Protein AF-0000000075578205 (afdb_homodimer)

Nearest PDB structures (foldseek):
  7p4v-assembly1_A  TM=8.888E-01  e=1.701E-13  Methanothermococcus thermolithotrophicus DSM 2095
  3ncr-assembly1_A  TM=8.962E-01  e=4.159E-13  Archaeoglobus fulgidus
  3mhy-assembly1_C  TM=8.714E-01  e=3.902E-13  Azospirillum brasilense
  1vfj-assembly1_A  TM=8.589E-01  e=2.496E-13  Thermus thermophilus
  3ta1-assembly1_D  TM=8.712E-01  e=3.902E-13  Archaeoglobus fulgidus DSM 4304

Radius of gyration: 19.16 Å; Cα contacts (8 Å, |Δi|>4): 404; chains: 2; bounding box: 55×51×46 Å

InterPro domains:
  IPR002187 Nitrogen regulatory protein PII [PF00543] (1-106)
  IPR002187 Nitrogen regulatory protein PII [PR00340] (2-17)
  IPR002187 Nitrogen regulatory protein PII [PR00340] (23-41)
  IPR002187 Nitrogen regulatory protein PII [PR00340] (52-75)
  IPR002187 Nitrogen regulatory protein PII [PR00340] (83-103)
  IPR002187 Nitrogen regulatory protein PII [PS51343] (1-112)
  IPR002187 Nitrogen regulatory protein PII [PTHR30115] (3-111)
  IPR002187 Nitrogen regulatory protein PII [SM00938] (4-105)
  IPR011322 Nitrogen regulatory PII-like, alpha/beta [SSF54913] (1-112)
  IPR015867 Nitrogen regulatory protein PII/ATP phosphoribosyltransferase, C-terminal [G3DSA:3.30.70.120] (1-112)
  IPR017918 Nitrogen regulatory protein PII, conserved site [PS00638] (83-96)

Structure (mmCIF, N/CA/C/O backbone):
data_AF-0000000075578205-model_v1
#
loop_
_entity.id
_entity.type
_entity.pdbx_description
1 polymer 'Nitrogen regulatory protein PII'
#
loop_
_atom_site.group_PDB
_atom_site.id
_atom_site.type_symbol
_atom_site.label_atom_id
_atom_site.label_alt_id
_atom_site.label_comp_id
_atom_site.label_asym_id
_atom_site.label_entity_id
_atom_site.label_seq_id
_atom_site.pdbx_PDB_ins_code
_atom_site.Cartn_x
_atom_site.Cartn_y
_atom_site.Cartn_z
_atom_site.occupancy
_atom_site.B_iso_or_equiv
_atom_site.auth_seq_id
_atom_site.auth_comp_id
_atom_site.auth_asym_id
_atom_site.auth_atom_id
_atom_site.pdbx_PDB_model_num
ATOM 1 N N . MET A 1 1 ? -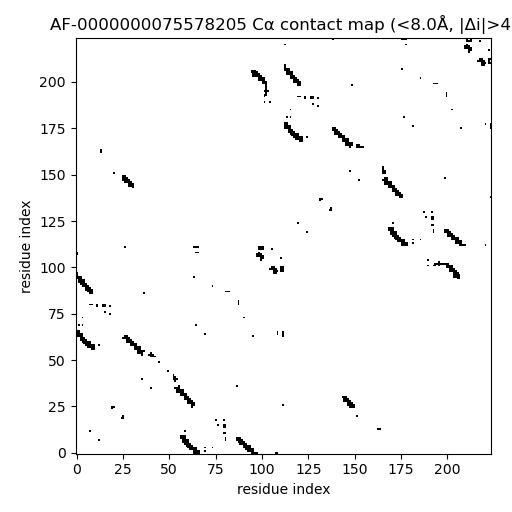10.094 3.543 -10.078 1 96.25 1 MET A N 1
ATOM 2 C CA . MET A 1 1 ? -9.5 3.725 -8.758 1 96.25 1 MET A CA 1
ATOM 3 C C . MET A 1 1 ? -8.055 4.195 -8.875 1 96.25 1 MET A C 1
ATOM 5 O O . MET A 1 1 ? -7.387 3.926 -9.875 1 96.25 1 MET A O 1
ATOM 9 N N . LYS A 1 2 ? -7.629 5.023 -7.969 1 98.38 2 LYS A N 1
ATOM 10 C CA . LYS A 1 2 ? -6.246 5.488 -7.957 1 98.38 2 LYS A CA 1
ATOM 11 C C . LYS A 1 2 ? -5.621 5.316 -6.574 1 98.38 2 LYS A C 1
ATOM 13 O O . LYS A 1 2 ? -6.293 5.488 -5.559 1 98.38 2 LYS A O 1
ATOM 18 N N . LEU A 1 3 ? -4.355 4.961 -6.625 1 98.31 3 LEU A N 1
ATOM 19 C CA . LEU A 1 3 ? -3.521 5.039 -5.434 1 98.31 3 LEU A CA 1
ATOM 20 C C . LEU A 1 3 ? -2.893 6.422 -5.301 1 98.31 3 LEU A C 1
ATOM 22 O O . LEU A 1 3 ? -2.201 6.887 -6.211 1 98.31 3 LEU A O 1
ATOM 26 N N . ILE A 1 4 ? -3.193 7.07 -4.176 1 98.31 4 ILE A N 1
ATOM 27 C CA . ILE A 1 4 ? -2.475 8.281 -3.791 1 98.31 4 ILE A CA 1
ATOM 28 C C . ILE A 1 4 ? -1.365 7.93 -2.803 1 98.31 4 ILE A C 1
ATOM 30 O O . ILE A 1 4 ? -1.639 7.473 -1.689 1 98.31 4 ILE A O 1
ATOM 34 N N . GLU A 1 5 ? -0.176 8.086 -3.254 1 98.31 5 GLU A N 1
ATOM 35 C CA . GLU A 1 5 ? 1.027 7.902 -2.449 1 98.31 5 GLU A CA 1
ATOM 36 C C . GLU A 1 5 ? 1.68 9.242 -2.113 1 98.31 5 GLU A C 1
ATOM 38 O O . GLU A 1 5 ? 2.152 9.945 -3.006 1 98.31 5 GLU A O 1
ATOM 43 N N . ALA A 1 6 ? 1.729 9.562 -0.815 1 98.19 6 ALA A N 1
ATOM 44 C CA . ALA A 1 6 ? 2.311 10.836 -0.404 1 98.19 6 ALA A CA 1
ATOM 45 C C . ALA A 1 6 ? 3.502 10.617 0.524 1 98.19 6 ALA A C 1
ATOM 47 O O . ALA A 1 6 ? 3.432 9.82 1.461 1 98.19 6 ALA A O 1
ATOM 48 N N . ILE A 1 7 ? 4.609 11.242 0.254 1 97.31 7 ILE A N 1
ATOM 49 C CA . ILE A 1 7 ? 5.773 11.32 1.129 1 97.31 7 ILE A CA 1
ATOM 50 C C . ILE A 1 7 ? 5.781 12.664 1.855 1 97.31 7 ILE A C 1
ATOM 52 O O . ILE A 1 7 ? 5.801 13.719 1.22 1 97.31 7 ILE A O 1
ATOM 56 N N . ILE A 1 8 ? 5.727 12.609 3.164 1 97 8 ILE A N 1
ATOM 57 C CA . ILE A 1 8 ? 5.551 13.852 3.912 1 97 8 ILE A CA 1
ATOM 58 C C . ILE A 1 8 ? 6.527 13.891 5.086 1 97 8 ILE A C 1
ATOM 60 O O . ILE A 1 8 ? 7.191 12.891 5.383 1 97 8 ILE A O 1
ATOM 64 N N . ARG A 1 9 ? 6.613 15.062 5.695 1 93.75 9 ARG A N 1
ATOM 65 C CA . ARG A 1 9 ? 7.348 15.188 6.949 1 93.75 9 ARG A CA 1
ATOM 66 C C . ARG A 1 9 ? 6.676 14.375 8.055 1 93.75 9 ARG A C 1
ATOM 68 O O . ARG A 1 9 ? 5.449 14.359 8.164 1 93.75 9 ARG A O 1
ATOM 75 N N . PRO A 1 10 ? 7.488 13.789 8.852 1 94.25 10 PRO A N 1
ATOM 76 C CA . PRO A 1 10 ? 6.922 12.977 9.93 1 94.25 10 PRO A CA 1
ATOM 77 C C . PRO A 1 10 ? 5.973 13.773 10.828 1 94.25 10 PRO A C 1
ATOM 79 O O . PRO A 1 10 ? 4.926 13.258 11.234 1 94.25 10 PRO A O 1
ATOM 82 N N . GLU A 1 11 ? 6.223 15.008 11.078 1 93.94 11 GLU A N 1
ATOM 83 C CA . GLU A 1 11 ? 5.441 15.797 12.023 1 93.94 11 GLU A CA 1
ATOM 84 C C . GLU A 1 11 ? 4.07 16.141 11.453 1 93.94 11 GLU A C 1
ATOM 86 O O . GLU A 1 11 ? 3.191 16.609 12.18 1 93.94 11 GLU A O 1
ATOM 91 N N . LYS A 1 12 ? 3.83 15.883 10.188 1 94.81 12 LYS A N 1
ATOM 92 C CA . LYS A 1 12 ? 2.566 16.234 9.547 1 94.81 12 LYS A CA 1
ATOM 93 C C . LYS A 1 12 ? 1.616 15.039 9.516 1 94.81 12 LYS A C 1
ATOM 95 O O . LYS A 1 12 ? 0.473 15.156 9.07 1 94.81 12 LYS A O 1
ATOM 100 N N . LEU A 1 13 ? 2.064 13.93 10.008 1 93.19 13 LEU A N 1
ATOM 101 C CA . LEU A 1 13 ? 1.233 12.734 10 1 93.19 13 LEU A CA 1
ATOM 102 C C . LEU A 1 13 ? -0.015 12.93 10.859 1 93.19 13 LEU A C 1
ATOM 104 O O . LEU A 1 13 ? -1.13 12.664 10.406 1 93.19 13 LEU A O 1
ATOM 108 N N . GLU A 1 14 ? 0.181 13.398 12.047 1 90.44 14 GLU A N 1
ATOM 109 C CA . GLU A 1 14 ? -0.947 13.516 12.969 1 90.44 14 GLU A CA 1
ATOM 110 C C . GLU A 1 14 ? -1.985 14.508 12.445 1 90.44 14 GLU A C 1
ATOM 112 O O . GLU A 1 14 ? -3.174 14.188 12.375 1 90.44 14 GLU A O 1
ATOM 117 N N . PRO A 1 15 ? -1.525 15.727 12.055 1 93.12 15 PRO A N 1
ATOM 118 C CA . PRO A 1 15 ? -2.498 16.641 11.453 1 93.12 15 PRO A CA 1
ATOM 119 C C . PRO A 1 15 ? -3.242 16.016 10.273 1 93.12 15 PRO A C 1
ATOM 121 O O . PRO A 1 15 ? -4.441 16.25 10.102 1 93.12 15 PRO A O 1
ATOM 124 N N . LEU A 1 16 ? -2.602 15.273 9.477 1 94.12 16 LEU A N 1
ATOM 125 C CA . LEU A 1 16 ? -3.221 14.672 8.297 1 94.12 16 LEU A CA 1
ATOM 126 C C . LEU A 1 16 ? -4.234 13.609 8.703 1 94.12 16 LEU A C 1
ATOM 128 O O . LEU A 1 16 ? -5.316 13.523 8.117 1 94.12 16 LEU A O 1
ATOM 132 N N . LYS A 1 17 ? -3.838 12.844 9.648 1 90.5 17 LYS A N 1
ATOM 133 C CA . LYS A 1 17 ? -4.777 11.852 10.18 1 90.5 17 LYS A CA 1
ATOM 134 C C . LYS A 1 17 ? -6.078 12.516 10.625 1 90.5 17 LYS A C 1
ATOM 136 O O . LYS A 1 17 ? -7.168 12.031 10.305 1 90.5 17 LYS A O 1
ATOM 141 N N . ASP A 1 18 ? -5.945 13.562 11.336 1 89.38 18 ASP A N 1
ATOM 142 C CA . ASP A 1 18 ? -7.105 14.289 11.844 1 89.38 18 ASP A CA 1
ATOM 143 C C . ASP A 1 18 ? -7.965 14.82 10.695 1 89.38 18 ASP A C 1
ATOM 145 O O . ASP A 1 18 ? -9.195 14.734 10.742 1 89.38 18 ASP A O 1
ATOM 149 N N . ALA A 1 19 ? -7.316 15.328 9.75 1 92.69 19 ALA A N 1
ATOM 150 C CA . ALA A 1 19 ? -8.031 15.875 8.602 1 92.69 19 ALA A CA 1
ATOM 151 C C . ALA A 1 19 ? -8.789 14.789 7.852 1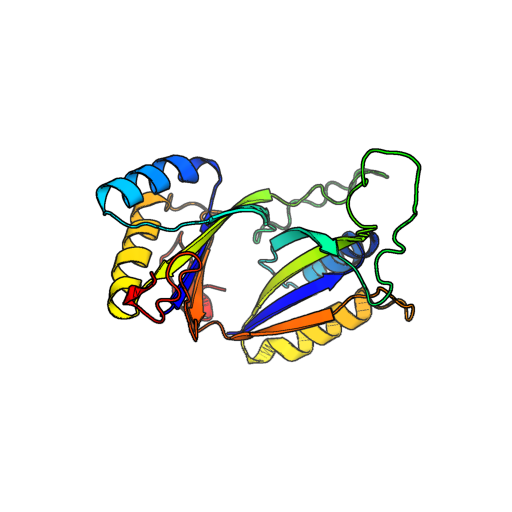 92.69 19 ALA A C 1
ATOM 153 O O . ALA A 1 19 ? -9.922 15 7.406 1 92.69 19 ALA A O 1
ATOM 154 N N . PHE A 1 20 ? -8.141 13.609 7.711 1 92.25 20 PHE A N 1
ATOM 155 C CA . PHE A 1 20 ? -8.789 12.5 7.023 1 92.25 20 PHE A CA 1
ATOM 156 C C . PHE A 1 20 ? -10 12.008 7.809 1 92.25 20 PHE A C 1
ATOM 158 O O . PHE A 1 20 ? -11.031 11.68 7.223 1 92.25 20 PHE A O 1
ATOM 165 N N . LEU A 1 21 ? -9.812 12.008 9.062 1 85.44 21 LEU A N 1
ATOM 166 C CA . LEU A 1 21 ? -10.93 11.617 9.914 1 85.44 21 LEU A CA 1
ATOM 167 C C . LEU A 1 21 ? -12.102 12.57 9.734 1 85.44 21 LEU A C 1
ATOM 169 O O . LEU A 1 21 ? -13.242 12.125 9.57 1 85.44 21 LEU A O 1
ATOM 173 N N . GLU A 1 22 ? -11.852 13.797 9.734 1 88.62 22 GLU A N 1
ATOM 174 C CA . GLU A 1 22 ? -12.891 14.812 9.594 1 88.62 22 GLU A CA 1
ATOM 175 C C . GLU A 1 22 ? -13.555 14.734 8.227 1 88.62 22 GLU A C 1
ATOM 177 O O . GLU A 1 22 ? -14.773 14.914 8.109 1 88.62 22 GLU A O 1
ATOM 182 N N . ALA A 1 23 ? -12.773 14.422 7.27 1 91.31 23 ALA A N 1
ATOM 183 C CA . ALA A 1 23 ? -13.281 14.367 5.902 1 91.31 23 ALA A CA 1
ATOM 184 C C . ALA A 1 23 ? -13.875 13 5.59 1 91.31 23 ALA A C 1
ATOM 186 O O . ALA A 1 23 ? -14.344 12.758 4.473 1 91.31 23 ALA A O 1
ATOM 187 N N . LYS A 1 24 ? -13.719 12 6.535 1 86.81 24 LYS A N 1
ATOM 188 C CA . LYS A 1 24 ? -14.258 10.648 6.406 1 86.81 24 LYS A CA 1
ATOM 189 C C . LYS A 1 24 ? -13.539 9.875 5.305 1 86.81 24 LYS A C 1
ATOM 191 O O . LYS A 1 24 ? -14.172 9.164 4.523 1 86.81 24 LYS A O 1
ATOM 196 N N . VAL A 1 25 ? -12.32 10.25 5.164 1 86.44 25 VAL A N 1
ATOM 197 C CA . VAL A 1 25 ? -11.453 9.477 4.281 1 86.44 25 VAL A CA 1
ATOM 198 C C . VAL A 1 25 ? -10.852 8.297 5.047 1 86.44 25 VAL A C 1
ATOM 200 O O . VAL A 1 25 ? -10.219 8.484 6.094 1 86.44 25 VAL A O 1
ATOM 203 N N . ARG A 1 26 ? -11.102 7.129 4.48 1 82.31 26 ARG A N 1
ATOM 204 C CA . ARG A 1 26 ? -10.711 5.93 5.219 1 82.31 26 ARG A CA 1
ATOM 205 C C . ARG A 1 26 ? -9.766 5.066 4.398 1 82.31 26 ARG A C 1
ATOM 207 O O . ARG A 1 26 ? -9.633 5.254 3.188 1 82.31 26 ARG A O 1
ATOM 214 N N . GLY A 1 27 ? -8.992 4.219 5.195 1 86.75 27 GLY A N 1
ATOM 215 C CA . GLY A 1 27 ? -8.227 3.174 4.539 1 86.75 27 GLY A CA 1
ATOM 216 C C . GLY A 1 27 ? -6.793 3.576 4.25 1 86.75 27 GLY A C 1
ATOM 217 O O . GLY A 1 27 ? -6.176 3.064 3.316 1 86.75 27 GLY A O 1
ATOM 218 N N . MET A 1 28 ? -6.281 4.406 5.008 1 90.38 28 MET A N 1
ATOM 219 C CA . MET A 1 28 ? -4.906 4.84 4.785 1 90.38 28 MET A CA 1
ATOM 220 C C . MET A 1 28 ? -3.922 3.891 5.465 1 90.38 28 MET A C 1
ATOM 222 O O . MET A 1 28 ? -4.184 3.398 6.562 1 90.38 28 MET A O 1
ATOM 226 N N . SER A 1 29 ? -2.85 3.688 4.781 1 93.25 29 SER A N 1
ATOM 227 C CA . SER A 1 29 ? -1.726 2.979 5.387 1 93.25 29 SER A CA 1
ATOM 228 C C . SER A 1 29 ? -0.482 3.859 5.438 1 93.25 29 SER A C 1
ATOM 230 O O . SER A 1 29 ? -0.331 4.781 4.633 1 93.25 29 SER A O 1
ATOM 232 N N . VAL A 1 30 ? 0.316 3.576 6.434 1 94 30 VAL A N 1
ATOM 233 C CA . VAL A 1 30 ? 1.472 4.434 6.688 1 94 30 VAL A CA 1
ATOM 234 C C . VAL A 1 30 ? 2.725 3.574 6.852 1 94 30 VAL A C 1
ATOM 236 O O . VAL A 1 30 ? 2.672 2.492 7.438 1 94 30 VAL A O 1
ATOM 239 N N . ARG A 1 31 ? 3.859 4.152 6.316 1 93.25 31 ARG A N 1
ATOM 240 C CA . ARG A 1 31 ? 5.164 3.545 6.559 1 93.25 31 ARG A CA 1
ATOM 241 C C . ARG A 1 31 ? 6.242 4.609 6.727 1 93.25 31 ARG A C 1
ATOM 243 O O . ARG A 1 31 ? 6.176 5.672 6.105 1 93.25 31 ARG A O 1
ATOM 250 N N . GLN A 1 32 ? 7.176 4.184 7.559 1 91.56 32 GLN A N 1
ATOM 251 C CA . GLN A 1 32 ? 8.352 5.039 7.699 1 91.56 32 GLN A CA 1
ATOM 252 C C . GLN A 1 32 ? 9.367 4.758 6.598 1 91.56 32 GLN A C 1
ATOM 254 O O . GLN A 1 32 ? 9.656 3.598 6.289 1 91.56 32 GLN A O 1
ATOM 259 N N . ILE A 1 33 ? 9.891 5.871 6.051 1 92.44 33 ILE A N 1
ATOM 260 C CA . ILE A 1 33 ? 10.883 5.711 4.992 1 92.44 33 ILE A CA 1
ATOM 261 C C . ILE A 1 33 ? 12.023 6.707 5.199 1 92.44 33 ILE A C 1
ATOM 263 O O . ILE A 1 33 ? 11.945 7.578 6.066 1 92.44 33 ILE A O 1
ATOM 267 N N . LEU A 1 34 ? 13.102 6.406 4.496 1 86.38 34 LEU A N 1
ATOM 268 C CA . LEU A 1 34 ? 14.219 7.344 4.445 1 86.38 34 LEU A CA 1
ATOM 269 C C . LEU A 1 34 ? 14.328 7.988 3.068 1 86.38 34 LEU A C 1
ATOM 271 O O . LEU A 1 34 ? 14.203 7.305 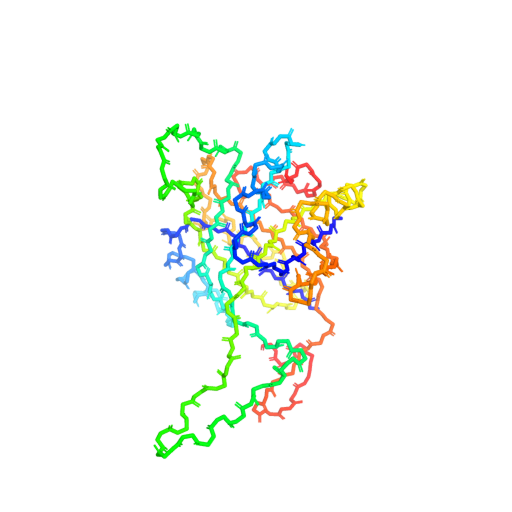2.049 1 86.38 34 LEU A O 1
ATOM 275 N N . GLY A 1 35 ? 14.273 9.289 3.078 1 83.31 35 GLY A N 1
ATOM 276 C CA . GLY A 1 35 ? 14.422 10.023 1.834 1 83.31 35 GLY A CA 1
ATOM 277 C C . GLY A 1 35 ? 15.688 10.859 1.78 1 83.31 35 GLY A C 1
ATOM 278 O O . GLY A 1 35 ? 16.359 11.055 2.801 1 83.31 35 GLY A O 1
ATOM 279 N N . CYS A 1 36 ? 16.141 11.055 0.43 1 76.5 36 CYS A N 1
ATOM 280 C CA . CYS A 1 36 ? 17.266 11.953 0.206 1 76.5 36 CYS A CA 1
ATOM 281 C C . CYS A 1 36 ? 16.891 13.062 -0.769 1 76.5 36 CYS A C 1
ATOM 283 O O . CYS A 1 36 ? 16.203 12.82 -1.755 1 76.5 36 CYS A O 1
ATOM 285 N N . GLY A 1 37 ? 16.375 14.133 -0.254 1 59.84 37 GLY A N 1
ATOM 286 C CA . GLY A 1 37 ? 16.062 15.211 -1.18 1 59.84 37 GLY A CA 1
ATOM 287 C C . GLY A 1 37 ? 17.266 15.656 -2.006 1 59.84 37 GLY A C 1
ATOM 288 O O . GLY A 1 37 ? 18.266 14.945 -2.086 1 59.84 37 GLY A O 1
ATOM 289 N N . ASN A 1 38 ? 16.906 16.562 -3.004 1 57.38 38 ASN A N 1
ATOM 290 C CA . ASN A 1 38 ? 17.984 17.219 -3.736 1 57.38 38 ASN A CA 1
ATOM 291 C C . ASN A 1 38 ? 19.188 17.5 -2.836 1 57.38 38 ASN A C 1
ATOM 293 O O . ASN A 1 38 ? 20.234 17.938 -3.312 1 57.38 38 ASN A O 1
ATOM 297 N N . GLN A 1 39 ? 18.844 17.516 -1.621 1 51.31 39 GLN A N 1
ATOM 298 C CA . GLN A 1 39 ? 20 17.828 -0.773 1 51.31 39 GLN A CA 1
ATOM 299 C C . GLN A 1 39 ? 20.969 16.656 -0.716 1 51.31 39 GLN A C 1
ATOM 301 O O . GLN A 1 39 ? 20.656 15.602 -0.146 1 51.31 39 GLN A O 1
ATOM 306 N N . TYR A 1 40 ? 21.266 16.078 -1.848 1 51.81 40 TYR A N 1
ATOM 307 C CA . TYR A 1 40 ? 22.328 15.07 -1.917 1 51.81 40 TYR A CA 1
ATOM 308 C C . TYR A 1 40 ? 23.141 15.055 -0.631 1 51.81 40 TYR A C 1
ATOM 310 O O . TYR A 1 40 ? 23.266 16.078 0.055 1 51.81 40 TYR A O 1
ATOM 318 N N . GLY A 1 41 ? 23.406 13.766 -0.072 1 45.94 41 GLY A N 1
ATOM 319 C CA . GLY A 1 41 ? 24.312 13.273 0.952 1 45.94 41 GLY A CA 1
ATOM 320 C C . GLY A 1 41 ? 25.641 14.016 0.972 1 45.94 41 GLY A C 1
ATOM 321 O O . GLY A 1 41 ? 26.312 14.125 -0.057 1 45.94 41 GLY A O 1
ATOM 322 N N . TRP A 1 42 ? 25.641 15.102 1.463 1 44.22 42 TRP A N 1
ATOM 323 C CA . TRP A 1 42 ? 27.016 15.492 1.738 1 44.22 42 TRP A CA 1
ATOM 324 C C . TRP A 1 42 ? 27.812 14.312 2.295 1 44.22 42 TRP A C 1
ATOM 326 O O . TRP A 1 42 ? 27.312 13.555 3.125 1 44.22 42 TRP A O 1
ATOM 336 N N . VAL A 1 43 ? 28.562 13.688 1.418 1 45.38 43 VAL A N 1
ATOM 337 C CA . VAL A 1 43 ? 29.594 12.766 1.888 1 45.38 43 VAL A CA 1
ATOM 338 C C . VAL A 1 43 ? 30.312 13.367 3.096 1 45.38 43 VAL A C 1
ATOM 340 O O . VAL A 1 43 ? 30.922 14.43 2.994 1 45.38 43 VAL A O 1
ATOM 343 N N . ALA A 1 44 ? 29.766 13.453 4.316 1 42.19 44 ALA A N 1
ATOM 344 C CA . ALA A 1 44 ? 30.688 13.875 5.363 1 42.19 44 ALA A CA 1
ATOM 345 C C . ALA A 1 44 ? 31.844 12.891 5.504 1 42.19 44 ALA A C 1
ATOM 347 O O . ALA A 1 44 ? 31.641 11.68 5.453 1 42.19 44 ALA A O 1
ATOM 348 N N . HIS A 1 45 ? 32.906 13.234 4.832 1 45.66 45 HIS A N 1
ATOM 349 C CA . HIS A 1 45 ? 34.219 12.586 4.984 1 45.66 45 HIS A CA 1
ATOM 350 C C . HIS A 1 45 ? 34.5 12.305 6.449 1 45.66 45 HIS A C 1
ATOM 352 O O . HIS A 1 45 ? 34.938 13.203 7.188 1 45.66 45 HIS A O 1
ATOM 358 N N . ASN A 1 46 ? 33.625 11.719 7.34 1 43.81 46 ASN A N 1
ATOM 359 C CA . ASN A 1 46 ? 34.344 11.445 8.594 1 43.81 46 ASN A CA 1
ATOM 360 C C . ASN A 1 46 ? 35.312 10.273 8.445 1 43.81 46 ASN A C 1
ATOM 362 O O . ASN A 1 46 ? 35.125 9.406 7.594 1 43.81 46 ASN A O 1
ATOM 366 N N . ARG A 1 47 ? 36.438 10.219 9.148 1 35.91 47 ARG A N 1
ATOM 367 C CA . ARG A 1 47 ? 37.5 9.297 9.461 1 35.91 47 ARG A CA 1
ATOM 368 C C . ARG A 1 47 ? 36.969 7.918 9.828 1 35.91 47 ARG A C 1
ATOM 370 O O . ARG A 1 47 ? 36.25 7.777 10.812 1 35.91 47 ARG A O 1
ATOM 377 N N . GLY A 1 48 ? 36.938 6.691 8.898 1 44.91 48 GLY A N 1
ATOM 378 C CA . GLY A 1 48 ? 36.844 5.246 8.789 1 44.91 48 GLY A CA 1
ATOM 379 C C . GLY A 1 48 ? 35.531 4.793 8.133 1 44.91 48 GLY A C 1
ATOM 380 O O . GLY A 1 48 ? 35.562 4.043 7.156 1 44.91 48 GLY A O 1
ATOM 381 N N . THR A 1 49 ? 34.625 4.176 9.125 1 45.75 49 THR A N 1
ATOM 382 C CA . THR A 1 49 ? 33.438 3.473 8.633 1 45.75 49 THR A CA 1
ATOM 383 C C . THR A 1 49 ? 32.531 4.422 7.859 1 45.75 49 THR A C 1
ATOM 385 O O . THR A 1 49 ? 32.219 5.508 8.344 1 45.75 49 THR A O 1
ATOM 388 N N . GLU A 1 50 ? 32.625 4.473 6.508 1 43.91 50 GLU A N 1
ATOM 389 C CA . GLU A 1 50 ? 31.688 5.121 5.578 1 43.91 50 GLU A CA 1
ATOM 390 C C . GLU A 1 50 ? 30.266 5.137 6.125 1 43.91 50 GLU A C 1
ATOM 392 O O . GLU A 1 50 ? 29.672 4.082 6.352 1 43.91 50 GLU A O 1
ATOM 397 N N . VAL A 1 51 ? 30.062 5.68 7.23 1 46.5 51 VAL A N 1
ATOM 398 C CA . VAL A 1 51 ? 28.688 5.844 7.664 1 46.5 51 VAL A CA 1
ATOM 399 C C . VAL A 1 51 ? 27.781 6.09 6.453 1 46.5 51 VAL A C 1
ATOM 401 O O . VAL A 1 51 ? 28.172 6.797 5.52 1 46.5 51 VAL A O 1
ATOM 404 N N . MET A 1 52 ? 26.859 5.223 6.047 1 47.75 52 MET A N 1
ATOM 405 C CA . MET A 1 52 ? 25.688 5.344 5.176 1 47.75 52 MET A CA 1
ATOM 406 C C . MET A 1 52 ? 25.203 6.789 5.113 1 47.75 52 MET A C 1
ATOM 408 O O . MET A 1 52 ? 25.281 7.52 6.102 1 47.75 52 MET A O 1
ATOM 412 N N . MET A 1 53 ? 24.906 7.363 3.896 1 54.34 53 MET A N 1
ATOM 413 C CA . MET A 1 53 ? 24.266 8.531 3.303 1 54.34 53 MET A CA 1
ATOM 414 C C . MET A 1 53 ? 23.141 9.055 4.203 1 54.34 53 MET A C 1
ATOM 416 O O . MET A 1 53 ? 22.562 8.297 4.988 1 54.34 53 MET A O 1
ATOM 420 N N . ASN A 1 54 ? 23.078 10.484 4.621 1 65 54 ASN A N 1
ATOM 421 C CA . ASN A 1 54 ? 22.25 11.523 5.223 1 65 54 ASN A CA 1
ATOM 422 C C . ASN A 1 54 ? 20.797 11.383 4.805 1 65 54 ASN A C 1
ATOM 424 O O . ASN A 1 54 ? 20.281 12.188 4.027 1 65 54 ASN A O 1
ATOM 428 N N . MET A 1 55 ? 20.391 10.25 4.91 1 80.25 55 MET A N 1
ATOM 429 C CA . MET A 1 55 ? 18.969 10.125 4.586 1 80.25 55 MET A CA 1
ATOM 430 C C . MET A 1 55 ? 18.109 10.742 5.684 1 80.25 55 MET A C 1
ATOM 432 O O . MET A 1 55 ? 18.453 10.672 6.863 1 80.25 55 MET A O 1
ATOM 436 N N . ILE A 1 56 ? 17.109 11.438 5.25 1 85.44 56 ILE A N 1
ATOM 437 C CA . ILE A 1 56 ? 16.172 12.109 6.148 1 85.44 56 ILE A CA 1
ATOM 438 C C . ILE A 1 56 ? 14.922 11.25 6.324 1 85.44 56 ILE A C 1
ATOM 440 O O . ILE A 1 56 ? 14.352 10.758 5.344 1 85.44 56 ILE A O 1
ATOM 444 N N . PRO A 1 57 ? 14.516 11.062 7.523 1 90.94 57 PRO A N 1
ATOM 445 C CA . PRO A 1 57 ? 13.273 10.328 7.766 1 90.94 57 PRO A CA 1
ATOM 446 C C . PRO A 1 57 ? 12.055 11.031 7.172 1 90.94 57 PRO A C 1
ATOM 448 O O . PRO A 1 57 ? 11.922 12.25 7.293 1 90.94 57 PRO A O 1
ATOM 451 N N . LYS A 1 58 ? 11.258 10.273 6.473 1 92.75 58 LYS A N 1
ATOM 452 C CA . LYS A 1 58 ? 9.969 10.711 5.945 1 92.75 58 LYS A CA 1
ATOM 453 C C . LYS A 1 58 ? 8.883 9.68 6.227 1 92.75 58 LYS A C 1
ATOM 455 O O . LYS A 1 58 ? 9.172 8.57 6.691 1 92.75 58 LYS A O 1
ATOM 460 N N . ILE A 1 59 ? 7.617 10.109 6.012 1 94.75 59 ILE A N 1
ATOM 461 C CA . ILE A 1 59 ? 6.469 9.211 6.105 1 94.75 59 ILE A CA 1
ATOM 462 C C . ILE A 1 59 ? 5.84 9.031 4.727 1 94.75 59 ILE A C 1
ATOM 464 O O . ILE A 1 59 ? 5.668 10.008 3.986 1 94.75 59 ILE A O 1
ATOM 468 N N . GLU A 1 60 ? 5.629 7.805 4.418 1 96.88 60 GLU A N 1
ATOM 469 C CA . GLU A 1 60 ? 4.852 7.484 3.225 1 96.88 60 GLU A CA 1
ATOM 470 C C . GLU A 1 60 ? 3.424 7.09 3.586 1 96.88 60 GLU A C 1
ATOM 472 O O . GLU A 1 60 ? 3.207 6.207 4.414 1 96.88 60 GLU A O 1
ATOM 477 N N . ILE A 1 61 ? 2.549 7.777 2.992 1 96.06 61 ILE A N 1
ATOM 478 C CA . ILE A 1 61 ? 1.128 7.488 3.154 1 96.06 61 ILE A CA 1
ATOM 479 C C . ILE A 1 61 ? 0.56 6.938 1.85 1 96.06 61 ILE 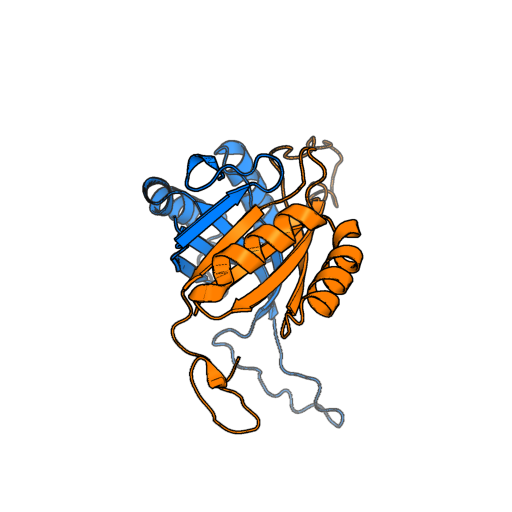A C 1
ATOM 481 O O . ILE A 1 61 ? 0.875 7.438 0.768 1 96.06 61 ILE A O 1
ATOM 485 N N . LYS A 1 62 ? -0.256 5.895 1.996 1 96.81 62 LYS A N 1
ATOM 486 C CA . LYS A 1 62 ? -0.945 5.336 0.837 1 96.81 62 LYS A CA 1
ATOM 487 C C . LYS A 1 62 ? -2.449 5.254 1.079 1 96.81 62 LYS A C 1
ATOM 489 O O . LYS A 1 62 ? -2.891 4.793 2.133 1 96.81 62 LYS A O 1
ATOM 494 N N . ILE A 1 63 ? -3.168 5.711 0.13 1 96.12 63 ILE A N 1
ATOM 495 C CA . ILE A 1 63 ? -4.621 5.602 0.187 1 96.12 63 ILE A CA 1
ATOM 496 C C . ILE A 1 63 ? -5.18 5.383 -1.218 1 96.12 63 ILE A C 1
ATOM 498 O O . ILE A 1 63 ? -4.75 6.039 -2.172 1 96.12 63 ILE A O 1
ATOM 502 N N . VAL A 1 64 ? -6.027 4.387 -1.367 1 97 64 VAL A N 1
ATOM 503 C CA . VAL A 1 64 ? -6.707 4.148 -2.637 1 97 64 VAL A CA 1
ATOM 504 C C . VAL A 1 64 ? -8.109 4.758 -2.596 1 97 64 VAL A C 1
ATOM 506 O O . VAL A 1 64 ? -8.875 4.508 -1.663 1 97 64 VAL A O 1
ATOM 509 N N . VAL A 1 65 ? -8.43 5.57 -3.598 1 96.88 65 VAL A N 1
ATOM 510 C CA . VAL A 1 65 ? -9.727 6.242 -3.648 1 96.88 65 VAL A CA 1
ATOM 511 C C . VAL A 1 65 ? -10.352 6.051 -5.027 1 96.88 65 VAL A C 1
ATOM 513 O O . VAL A 1 65 ? -9.672 5.656 -5.977 1 96.88 65 VAL A O 1
ATOM 516 N N . ALA A 1 66 ? -11.633 6.285 -5.023 1 96.75 66 ALA A N 1
ATOM 517 C CA . ALA A 1 66 ? -12.328 6.32 -6.309 1 96.75 66 ALA A CA 1
ATOM 518 C C . ALA A 1 66 ? -11.789 7.441 -7.191 1 96.75 66 ALA A C 1
ATOM 520 O O . ALA A 1 66 ? -11.258 8.438 -6.691 1 96.75 66 ALA A O 1
ATOM 521 N N . ASP A 1 67 ? -11.992 7.312 -8.523 1 97.31 67 ASP A N 1
ATOM 522 C CA . ASP A 1 67 ? -11.461 8.266 -9.484 1 97.31 67 ASP A CA 1
ATOM 523 C C . ASP A 1 67 ? -11.961 9.68 -9.195 1 97.31 67 ASP A C 1
ATOM 525 O O . ASP A 1 67 ? -11.203 10.648 -9.32 1 97.31 67 ASP A O 1
ATOM 529 N N . ASP A 1 68 ? -13.195 9.828 -8.797 1 96.69 68 ASP A N 1
ATOM 530 C CA . ASP A 1 68 ? -13.805 11.148 -8.648 1 96.69 68 ASP A CA 1
ATOM 531 C C . ASP A 1 68 ? -13.406 11.789 -7.324 1 96.69 68 ASP A C 1
ATOM 533 O O . ASP A 1 68 ? -13.773 12.938 -7.051 1 96.69 68 ASP A O 1
ATOM 537 N N . LYS A 1 69 ? -12.633 11.109 -6.492 1 96.81 69 LYS A N 1
ATOM 538 C CA . LYS A 1 69 ? -12.234 11.641 -5.191 1 96.81 69 LYS A CA 1
ATOM 539 C C . LYS A 1 69 ? -10.75 12 -5.176 1 96.81 69 LYS A C 1
ATOM 541 O O . LYS A 1 69 ? -10.242 12.5 -4.168 1 96.81 69 LYS A O 1
ATOM 546 N N . VAL A 1 70 ? -10.078 11.805 -6.281 1 98 70 VAL A N 1
ATOM 547 C CA . VAL A 1 70 ? -8.625 11.953 -6.34 1 98 70 VAL A CA 1
ATOM 548 C C . VAL A 1 70 ? -8.25 13.406 -6.059 1 98 70 VAL A C 1
ATOM 550 O O . VAL A 1 70 ? -7.477 13.688 -5.137 1 98 70 VAL A O 1
ATOM 553 N N . GLU A 1 71 ? -8.867 14.297 -6.793 1 98.19 71 GLU A N 1
ATOM 554 C CA . GLU A 1 71 ? -8.461 15.695 -6.691 1 98.19 71 GLU A CA 1
ATOM 555 C C . GLU A 1 71 ? -8.773 16.266 -5.305 1 98.19 71 GLU A C 1
ATOM 557 O O . GLU A 1 71 ? -7.953 16.969 -4.723 1 98.19 71 GLU A O 1
ATOM 562 N N . GLU A 1 72 ? -9.898 15.969 -4.773 1 97.75 72 GLU A N 1
ATOM 563 C CA . GLU A 1 72 ? -10.266 16.438 -3.441 1 97.75 72 GLU A CA 1
ATOM 564 C C . GLU A 1 72 ? -9.297 15.922 -2.383 1 97.75 72 GLU A C 1
ATOM 566 O O . GLU A 1 72 ? -8.906 16.656 -1.477 1 97.75 72 GLU A O 1
ATOM 571 N N . THR A 1 73 ? -8.953 14.672 -2.467 1 97.88 73 THR A N 1
ATOM 572 C CA . THR A 1 73 ? -8.039 14.062 -1.511 1 97.88 73 THR A CA 1
ATOM 573 C C . THR A 1 73 ? -6.645 14.68 -1.62 1 97.88 73 THR A C 1
ATOM 575 O O . THR A 1 73 ? -6.02 15 -0.606 1 97.88 73 THR A O 1
ATOM 578 N N . VAL A 1 74 ? -6.184 14.875 -2.854 1 98.5 74 VAL A N 1
ATOM 579 C CA . VAL A 1 74 ? -4.883 15.492 -3.094 1 98.5 74 VAL A CA 1
ATOM 580 C C . VAL A 1 74 ? -4.863 16.906 -2.506 1 98.5 74 VAL A C 1
ATOM 582 O O . VAL A 1 74 ? -3.916 17.281 -1.815 1 98.5 74 VAL A O 1
ATOM 585 N N . GLN A 1 75 ? -5.867 17.656 -2.738 1 98.38 75 GLN A N 1
ATOM 586 C CA . GLN A 1 75 ? -5.945 19.016 -2.232 1 98.38 75 GLN A CA 1
ATOM 587 C C . GLN A 1 75 ? -5.93 19.047 -0.706 1 98.38 75 GLN A C 1
ATOM 589 O O . GLN A 1 75 ? -5.285 19.891 -0.099 1 98.38 75 GLN A O 1
ATOM 594 N N . LEU A 1 76 ? -6.656 18.125 -0.108 1 98.06 76 LEU A N 1
ATOM 595 C CA . LEU A 1 76 ? -6.672 18.016 1.348 1 98.06 76 LEU A CA 1
ATOM 596 C C . LEU A 1 76 ? -5.273 17.766 1.893 1 98.06 76 LEU A C 1
ATOM 598 O O . LEU A 1 76 ? -4.836 18.422 2.836 1 98.06 76 LEU A O 1
ATOM 602 N N . ILE A 1 77 ? -4.582 16.812 1.306 1 98.25 77 ILE A N 1
ATOM 603 C CA . ILE A 1 77 ? -3.229 16.484 1.745 1 98.25 77 ILE A CA 1
ATOM 604 C C . ILE A 1 77 ? -2.336 17.719 1.615 1 98.25 77 ILE A C 1
ATOM 606 O O . ILE A 1 77 ? -1.645 18.094 2.564 1 98.25 77 ILE A O 1
ATOM 610 N N . MET A 1 78 ? -2.414 18.344 0.465 1 98.38 78 MET A N 1
ATOM 611 C CA . MET A 1 78 ? -1.57 19.516 0.211 1 98.38 78 MET A CA 1
ATOM 612 C C . MET A 1 78 ? -1.828 20.609 1.24 1 98.38 78 MET A C 1
ATOM 614 O O . MET A 1 78 ? -0.887 21.188 1.79 1 98.38 78 MET A O 1
ATOM 618 N N . THR A 1 79 ? -3.064 20.828 1.517 1 98 79 THR A N 1
ATOM 619 C CA . THR A 1 79 ? -3.432 21.906 2.439 1 98 79 THR A CA 1
ATOM 620 C C . THR A 1 79 ? -2.918 21.609 3.844 1 98 79 THR A C 1
ATOM 622 O O . THR A 1 79 ? -2.441 22.5 4.539 1 98 79 THR A O 1
ATOM 625 N N . VAL A 1 80 ? -2.928 20.406 4.246 1 97.69 80 VAL A N 1
ATOM 626 C CA . VAL A 1 80 ? -2.643 20.016 5.625 1 97.69 80 VAL A CA 1
ATOM 627 C C . VAL A 1 80 ? -1.133 19.906 5.828 1 97.69 80 VAL A C 1
ATOM 629 O O . VAL A 1 80 ? -0.611 20.297 6.875 1 97.69 80 VAL A O 1
ATOM 632 N N . VAL A 1 81 ? -0.394 19.469 4.777 1 97.62 81 VAL A N 1
ATOM 633 C CA . VAL A 1 81 ? 0.98 19.062 5.07 1 97.62 81 VAL A CA 1
ATOM 634 C C . VAL A 1 81 ? 1.944 20.125 4.547 1 97.62 81 VAL A C 1
ATOM 636 O O . VAL A 1 81 ? 3.125 20.141 4.902 1 97.62 81 VAL A O 1
ATOM 639 N N . ARG A 1 82 ? 1.517 21.031 3.705 1 97.69 82 ARG A N 1
ATOM 640 C CA . ARG A 1 82 ? 2.371 22.047 3.109 1 97.69 82 ARG A CA 1
ATOM 641 C C . ARG A 1 82 ? 2.867 23.031 4.164 1 97.69 82 ARG A C 1
ATOM 643 O O . ARG A 1 82 ? 2.076 23.562 4.941 1 97.69 82 ARG A O 1
ATOM 650 N N . THR A 1 83 ? 4.148 23.234 4.164 1 95 83 THR A N 1
ATOM 651 C CA . THR A 1 83 ? 4.746 24.266 5.008 1 95 83 THR A CA 1
ATOM 652 C C . THR A 1 83 ? 5.273 25.406 4.16 1 95 83 THR A C 1
ATOM 654 O O . THR A 1 83 ? 5.484 26.516 4.668 1 95 83 THR A O 1
ATOM 657 N N . GLY A 1 84 ? 5.57 25.094 2.916 1 94.31 84 GLY A N 1
ATOM 658 C CA . GLY A 1 84 ? 6.168 26.078 2.025 1 94.31 84 GLY A CA 1
ATOM 659 C C . GLY A 1 84 ? 7.68 26 1.975 1 94.31 84 GLY A C 1
ATOM 660 O O . GLY A 1 84 ? 8.32 26.688 1.188 1 94.31 84 GLY A O 1
ATOM 661 N N . GLU A 1 85 ? 8.281 25.156 2.727 1 92.06 85 GLU A N 1
ATOM 662 C CA . GLU A 1 85 ? 9.727 24.984 2.785 1 92.06 85 GLU A CA 1
ATOM 663 C C . GLU A 1 85 ? 10.172 23.75 2.012 1 92.06 85 GLU A C 1
ATOM 665 O O . GLU A 1 85 ? 9.375 22.844 1.771 1 92.06 85 GLU A O 1
ATOM 670 N N . ILE A 1 86 ? 11.391 23.75 1.709 1 89 86 ILE A N 1
ATOM 671 C CA . ILE A 1 86 ? 11.977 22.578 1.062 1 89 86 ILE A CA 1
ATOM 672 C C . ILE A 1 86 ? 11.812 21.359 1.959 1 89 86 ILE A C 1
ATOM 674 O O . ILE A 1 86 ? 12 21.438 3.174 1 89 86 ILE A O 1
ATOM 678 N N . GLY A 1 87 ? 11.414 20.188 1.374 1 89.12 87 GLY A N 1
ATOM 679 C CA . GLY A 1 87 ? 11.305 18.969 2.15 1 89.12 87 GLY A CA 1
ATOM 680 C C . GLY A 1 87 ? 9.867 18.578 2.443 1 89.12 87 GLY A C 1
ATOM 681 O O . GLY A 1 87 ? 9.617 17.625 3.188 1 89.12 87 GLY A O 1
ATOM 682 N N . ASP A 1 88 ? 8.953 19.328 1.835 1 93.88 88 ASP A N 1
ATOM 683 C CA . ASP A 1 88 ? 7.539 19.062 2.078 1 93.88 88 ASP A CA 1
ATOM 684 C C . ASP A 1 88 ? 7.113 17.734 1.472 1 93.88 88 ASP A C 1
ATOM 686 O O . ASP A 1 88 ? 6.098 17.156 1.875 1 93.88 88 ASP A O 1
ATOM 690 N N . GLY A 1 89 ? 7.902 17.25 0.523 1 94.38 89 GLY A N 1
ATOM 691 C CA . GLY A 1 89 ? 7.617 15.945 -0.035 1 94.38 89 GLY A CA 1
ATOM 692 C C . GLY A 1 89 ? 6.867 16 -1.353 1 94.38 89 GLY A C 1
ATOM 693 O O . GLY A 1 89 ? 6.895 17.031 -2.041 1 94.38 89 GLY A O 1
ATOM 694 N N . LYS A 1 90 ? 6.383 14.938 -1.84 1 96.81 90 LYS A N 1
ATOM 695 C CA . LYS A 1 90 ? 5.734 14.773 -3.139 1 96.81 90 LYS A CA 1
ATOM 696 C C . LYS A 1 90 ? 4.523 13.852 -3.035 1 96.81 90 LYS A C 1
ATOM 698 O O . LYS A 1 90 ? 4.457 13 -2.146 1 96.81 90 LYS A O 1
ATOM 703 N N . ILE A 1 91 ? 3.59 14.047 -3.957 1 98.62 91 ILE A N 1
ATOM 704 C CA . ILE A 1 91 ? 2.445 13.156 -4.113 1 98.62 91 ILE A CA 1
ATOM 705 C C . ILE A 1 91 ? 2.502 12.469 -5.477 1 98.62 91 ILE A C 1
ATOM 707 O O . ILE A 1 91 ? 2.738 13.125 -6.496 1 98.62 91 ILE A O 1
ATOM 711 N N . PHE A 1 92 ? 2.373 11.172 -5.492 1 98.44 92 PHE A N 1
ATOM 712 C CA . PHE A 1 92 ? 2.289 10.367 -6.711 1 98.44 92 PHE A CA 1
ATOM 713 C C . PHE A 1 92 ? 0.902 9.75 -6.855 1 98.44 92 PHE A C 1
ATOM 715 O O . PHE A 1 92 ? 0.33 9.266 -5.879 1 98.44 92 PHE A O 1
ATOM 722 N N . ILE A 1 93 ? 0.34 9.805 -8.055 1 98.5 93 ILE A N 1
ATOM 723 C CA . ILE A 1 93 ? -0.941 9.188 -8.367 1 98.5 93 ILE A CA 1
ATOM 724 C C . ILE A 1 93 ? -0.728 8.039 -9.352 1 98.5 93 ILE A C 1
ATOM 726 O O . ILE A 1 93 ? -0.139 8.227 -10.422 1 98.5 93 ILE A O 1
ATOM 730 N N . LYS A 1 94 ? -1.146 6.832 -8.977 1 97.94 94 LYS A N 1
ATOM 731 C CA . LYS A 1 94 ? -0.938 5.637 -9.781 1 97.94 94 LYS A CA 1
ATOM 732 C C . LYS A 1 94 ? -2.256 4.91 -10.047 1 97.94 94 LYS A C 1
ATOM 734 O O . LYS A 1 94 ? -3.16 4.938 -9.211 1 97.94 94 LYS A O 1
ATOM 739 N N . PRO A 1 95 ? -2.322 4.195 -11.156 1 97.81 95 PRO A N 1
ATOM 740 C CA . PRO A 1 95 ? -3.555 3.447 -11.414 1 97.81 95 PRO A CA 1
ATOM 741 C C . PRO A 1 95 ? -3.693 2.213 -10.523 1 97.81 95 PRO A C 1
ATOM 743 O O . PRO A 1 95 ? -2.691 1.587 -10.172 1 97.81 95 PRO A O 1
ATOM 746 N N . VAL A 1 96 ? -4.84 1.956 -10.102 1 98.06 96 VAL A N 1
ATOM 747 C CA . VAL A 1 96 ? -5.262 0.706 -9.484 1 98.06 96 VAL A CA 1
ATOM 748 C C . VAL A 1 96 ? -6.367 0.059 -10.312 1 98.06 96 VAL A C 1
ATOM 750 O O . VAL A 1 96 ? -7.43 0.65 -10.508 1 98.06 96 VAL A O 1
ATOM 753 N N . GLU A 1 97 ? -6.105 -1.144 -10.766 1 97.75 97 GLU A N 1
ATOM 754 C CA . GLU A 1 97 ? -7.023 -1.793 -11.695 1 97.75 97 GLU A CA 1
ATOM 755 C C . GLU A 1 97 ? -8.211 -2.408 -10.961 1 97.75 97 GLU A C 1
ATOM 757 O O . GLU A 1 97 ? -9.312 -2.498 -11.508 1 97.75 97 GLU A O 1
ATOM 762 N N . GLU A 1 98 ? -7.914 -2.863 -9.734 1 97.88 98 GLU A N 1
ATOM 763 C CA . GLU A 1 98 ? -8.977 -3.527 -8.977 1 97.88 98 GLU A CA 1
ATOM 764 C C . GLU A 1 98 ? -8.727 -3.434 -7.477 1 97.88 98 GLU A C 1
ATOM 766 O O . GLU A 1 98 ? -7.578 -3.326 -7.039 1 97.88 98 GLU A O 1
ATOM 771 N N . CYS A 1 99 ? -9.773 -3.414 -6.75 1 97.62 99 CYS A N 1
ATOM 772 C CA . CYS A 1 99 ? -9.781 -3.531 -5.293 1 97.62 99 CYS A CA 1
ATOM 773 C C . CYS A 1 99 ? -10.711 -4.645 -4.836 1 97.62 99 CYS A C 1
ATOM 775 O O . CYS A 1 99 ? -11.82 -4.785 -5.359 1 97.62 99 CYS A O 1
ATOM 777 N N . ILE A 1 100 ? -10.227 -5.426 -3.852 1 98.19 100 ILE A N 1
ATOM 778 C CA . ILE A 1 100 ? -11.031 -6.508 -3.297 1 98.19 100 ILE A CA 1
ATOM 779 C C . ILE A 1 100 ? -11.031 -6.426 -1.772 1 98.19 100 ILE A C 1
ATOM 781 O O . ILE A 1 100 ? -9.969 -6.426 -1.148 1 98.19 100 ILE A O 1
ATOM 785 N N . ARG A 1 101 ? -12.203 -6.332 -1.199 1 96.62 101 ARG A N 1
ATOM 786 C CA . ARG A 1 101 ? -12.328 -6.445 0.25 1 96.62 101 ARG A CA 1
ATOM 787 C C . ARG A 1 101 ? -12.281 -7.906 0.691 1 96.62 101 ARG A C 1
ATOM 789 O O . ARG A 1 101 ? -13.18 -8.688 0.362 1 96.62 101 ARG A O 1
ATOM 796 N N . ILE A 1 102 ? -11.367 -8.227 1.463 1 96.94 102 ILE A N 1
ATOM 797 C CA . ILE A 1 102 ? -11.109 -9.633 1.765 1 96.94 102 ILE A CA 1
ATOM 798 C C . ILE A 1 102 ? -12.273 -10.211 2.562 1 96.94 102 ILE A C 1
ATOM 800 O O . ILE A 1 102 ? -12.727 -11.328 2.293 1 96.94 102 ILE A O 1
ATOM 804 N N . ARG A 1 103 ? -12.773 -9.492 3.561 1 95.44 103 ARG A N 1
ATOM 805 C CA . ARG A 1 103 ? -13.82 -9.984 4.453 1 95.44 103 ARG A CA 1
ATOM 806 C C . ARG A 1 103 ? -15.062 -10.406 3.67 1 95.44 103 ARG A C 1
ATOM 808 O O . ARG A 1 103 ? -15.625 -11.469 3.924 1 95.44 103 ARG A O 1
ATOM 815 N N . THR A 1 104 ? -15.438 -9.641 2.635 1 95.56 104 THR A N 1
ATOM 816 C CA . THR A 1 104 ? -16.734 -9.828 1.992 1 95.56 104 THR A CA 1
ATOM 817 C C . THR A 1 104 ? -16.562 -10.359 0.572 1 95.56 104 THR A C 1
ATOM 819 O O . THR A 1 104 ? -17.5 -10.898 -0.012 1 95.56 104 THR A O 1
ATOM 822 N N . GLY A 1 105 ? -15.383 -10.148 -0.002 1 96 105 GLY A N 1
ATOM 823 C CA . GLY A 1 105 ? -15.141 -10.539 -1.382 1 96 105 GLY A CA 1
ATOM 824 C C . GLY A 1 105 ? -15.602 -9.5 -2.387 1 96 105 GLY A C 1
ATOM 825 O O . GLY A 1 105 ? -15.445 -9.688 -3.594 1 96 105 GLY A O 1
ATOM 826 N N . GLU A 1 106 ? -16.219 -8.398 -1.906 1 96.88 106 GLU A N 1
ATOM 827 C CA . GLU A 1 106 ? -16.656 -7.332 -2.801 1 96.88 106 GLU A CA 1
ATOM 828 C C . GLU A 1 106 ? -15.484 -6.762 -3.592 1 96.88 106 GLU A C 1
ATOM 830 O O . GLU A 1 106 ? -14.352 -6.711 -3.094 1 96.88 106 GLU A O 1
ATOM 835 N N . ARG A 1 107 ? -15.773 -6.309 -4.836 1 97.25 107 ARG A N 1
ATOM 836 C CA . ARG A 1 107 ? -14.734 -5.816 -5.734 1 97.25 107 ARG A CA 1
ATOM 837 C C . ARG A 1 107 ? -15.078 -4.426 -6.258 1 97.25 107 ARG A C 1
ATOM 839 O O . ARG A 1 107 ? -16.25 -4.043 -6.297 1 97.25 107 ARG A O 1
ATOM 846 N N . GLY A 1 108 ? -14.039 -3.68 -6.688 1 95.5 108 GLY A N 1
ATOM 847 C CA . GLY A 1 108 ? -14.25 -2.371 -7.285 1 95.5 108 GLY A CA 1
ATOM 848 C C . GLY A 1 108 ? -14.414 -1.267 -6.258 1 95.5 108 GLY A C 1
ATOM 849 O O . GLY A 1 108 ? -13.906 -1.371 -5.141 1 95.5 108 GLY A O 1
ATOM 850 N N . ASP A 1 109 ? -15.148 -0.265 -6.617 1 93.69 109 ASP A N 1
ATOM 851 C CA . ASP A 1 109 ? -15.281 0.929 -5.789 1 93.69 109 ASP A CA 1
ATOM 852 C C . ASP A 1 109 ? -16 0.614 -4.484 1 93.69 109 ASP A C 1
ATOM 854 O O . ASP A 1 109 ? -15.719 1.218 -3.447 1 93.69 109 ASP A O 1
ATOM 858 N N . ILE A 1 110 ? -16.906 -0.303 -4.531 1 93.69 110 ILE A N 1
ATOM 859 C CA . ILE A 1 110 ? -17.703 -0.626 -3.352 1 93.69 110 ILE A CA 1
ATOM 860 C C . ILE A 1 110 ? -16.812 -1.291 -2.299 1 93.69 110 ILE A C 1
ATOM 862 O O . ILE A 1 110 ? -17.172 -1.34 -1.12 1 93.69 110 ILE A O 1
ATOM 866 N N . ALA A 1 111 ? -15.633 -1.805 -2.719 1 93.56 111 ALA A N 1
ATOM 867 C CA . ALA A 1 111 ? -14.711 -2.486 -1.813 1 93.56 111 ALA A CA 1
ATOM 868 C C . ALA A 1 111 ? -13.805 -1.488 -1.094 1 93.56 111 ALA A C 1
ATOM 870 O O . ALA A 1 111 ? -13.094 -1.852 -0.154 1 93.56 111 ALA A O 1
ATOM 871 N N . LEU A 1 112 ? -13.797 -0.207 -1.536 1 90.88 112 LEU A N 1
ATOM 872 C CA . LEU A 1 112 ? -12.945 0.812 -0.941 1 90.88 112 LEU A CA 1
ATOM 873 C C . LEU A 1 112 ? -13.453 1.217 0.437 1 90.88 112 LEU A C 1
ATOM 875 O O . LEU A 1 112 ? -14.664 1.269 0.663 1 90.88 112 LEU A O 1
ATOM 879 N N . MET B 1 1 ? 1.504 -8.359 -16.922 1 96.31 1 MET B N 1
ATOM 880 C CA . MET B 1 1 ? 1.913 -8.617 -15.547 1 96.31 1 MET B CA 1
ATOM 881 C C . MET B 1 1 ? 1.172 -7.707 -14.578 1 96.31 1 MET B C 1
ATOM 883 O O . MET B 1 1 ? 0.773 -6.598 -14.938 1 96.31 1 MET B O 1
ATOM 887 N N . LYS B 1 2 ? 0.88 -8.164 -13.438 1 98.25 2 LYS B N 1
ATOM 888 C CA . LYS B 1 2 ? 0.196 -7.367 -12.422 1 98.25 2 LYS B CA 1
ATOM 889 C C . LYS B 1 2 ? 0.882 -7.5 -11.07 1 98.25 2 LYS B C 1
ATOM 891 O O . LYS B 1 2 ? 1.412 -8.562 -10.734 1 98.25 2 LYS B O 1
ATOM 896 N N . LEU B 1 3 ? 0.861 -6.387 -10.406 1 98.5 3 LEU B N 1
ATOM 897 C CA . LEU B 1 3 ? 1.211 -6.391 -8.984 1 98.5 3 LEU B CA 1
ATOM 898 C C . LEU B 1 3 ? -0.022 -6.641 -8.125 1 98.5 3 LEU B C 1
ATOM 900 O O . LEU B 1 3 ? -1.012 -5.91 -8.227 1 98.5 3 LEU B O 1
ATOM 904 N N . ILE B 1 4 ? 0.059 -7.723 -7.391 1 98.62 4 ILE B N 1
ATOM 905 C CA . ILE B 1 4 ? -0.928 -7.957 -6.344 1 98.62 4 ILE B CA 1
ATOM 906 C C . ILE B 1 4 ? -0.385 -7.465 -5.004 1 98.62 4 ILE B C 1
ATOM 908 O O . ILE B 1 4 ? 0.615 -7.984 -4.504 1 98.62 4 ILE B O 1
ATOM 912 N N . GLU B 1 5 ? -1.061 -6.449 -4.496 1 98.56 5 GLU B N 1
ATOM 913 C CA . GLU B 1 5 ? -0.751 -5.895 -3.182 1 98.56 5 GLU B CA 1
ATOM 914 C C . GLU B 1 5 ? -1.844 -6.227 -2.17 1 98.56 5 GLU B C 1
ATOM 916 O O . GLU B 1 5 ? -2.979 -5.758 -2.295 1 98.56 5 GLU B O 1
ATOM 921 N N . ALA B 1 6 ? -1.49 -6.984 -1.157 1 98.44 6 ALA B N 1
ATOM 922 C CA . ALA B 1 6 ? -2.469 -7.379 -0.147 1 98.44 6 ALA B CA 1
ATOM 923 C C . ALA B 1 6 ? -2.088 -6.836 1.228 1 98.44 6 ALA B C 1
ATOM 925 O O . ALA B 1 6 ? -0.935 -6.953 1.65 1 98.44 6 ALA B O 1
ATOM 926 N N . ILE B 1 7 ? -3.014 -6.18 1.874 1 97.69 7 ILE B N 1
ATOM 927 C CA . ILE B 1 7 ? -2.9 -5.781 3.271 1 97.69 7 ILE B CA 1
ATOM 928 C C . ILE B 1 7 ? -3.666 -6.766 4.152 1 97.69 7 ILE B C 1
ATOM 930 O O . ILE B 1 7 ? -4.879 -6.93 4 1 97.69 7 ILE B O 1
ATOM 934 N N . ILE B 1 8 ? -2.943 -7.398 5.082 1 97.94 8 ILE B N 1
ATOM 935 C CA . ILE B 1 8 ? -3.574 -8.477 5.836 1 97.94 8 ILE B CA 1
ATOM 936 C C . ILE B 1 8 ? -3.23 -8.344 7.316 1 97.94 8 ILE B C 1
ATOM 938 O O . ILE B 1 8 ? -2.387 -7.527 7.695 1 97.94 8 ILE B O 1
ATOM 942 N N . ARG B 1 9 ? -3.938 -9.156 8.078 1 96.38 9 ARG B N 1
ATOM 943 C CA . ARG B 1 9 ? -3.584 -9.289 9.492 1 96.38 9 ARG B CA 1
ATOM 944 C C . ARG B 1 9 ? -2.209 -9.93 9.656 1 96.38 9 ARG B C 1
ATOM 946 O O . ARG B 1 9 ? -1.867 -10.867 8.93 1 96.38 9 ARG B O 1
ATOM 953 N N . PRO B 1 10 ? -1.499 -9.477 10.594 1 97.25 10 PRO B N 1
ATOM 954 C CA . PRO B 1 10 ? -0.159 -10.039 10.797 1 97.25 10 PRO B CA 1
ATOM 955 C C . PRO B 1 10 ? -0.177 -11.547 11.031 1 97.25 10 PRO B C 1
ATOM 957 O O . PRO B 1 10 ? 0.684 -12.266 10.516 1 97.25 10 PRO B O 1
ATOM 960 N N . GLU B 1 11 ? -1.135 -12.062 11.727 1 97.56 11 GLU B N 1
ATOM 961 C CA . GLU B 1 11 ? -1.161 -13.469 12.109 1 9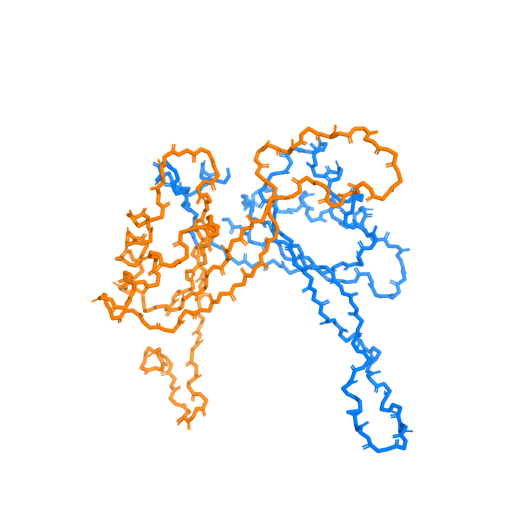7.56 11 GLU B CA 1
ATOM 962 C C . GLU B 1 11 ? -1.429 -14.359 10.898 1 97.56 11 GLU B C 1
ATOM 964 O O . GLU B 1 11 ? -1.277 -15.586 10.969 1 97.56 11 GLU B O 1
ATOM 969 N N . LYS B 1 12 ? -1.77 -13.812 9.758 1 98.06 12 LYS B N 1
ATOM 970 C CA . LYS B 1 12 ? -2.1 -14.594 8.562 1 98.06 12 LYS B CA 1
ATOM 971 C C . LYS B 1 12 ? -0.9 -14.695 7.629 1 98.06 12 LYS B C 1
ATOM 973 O O . LYS B 1 12 ? -0.968 -15.375 6.598 1 98.06 12 LYS B O 1
ATOM 978 N N . LEU B 1 13 ? 0.194 -14.117 8.008 1 97.94 13 LEU B N 1
ATOM 979 C CA . LEU B 1 13 ? 1.38 -14.141 7.156 1 97.94 13 LEU B CA 1
ATOM 980 C C . LEU B 1 13 ? 1.911 -15.562 7.004 1 97.94 13 LEU B C 1
ATOM 982 O O . LEU B 1 13 ? 2.146 -16.031 5.887 1 97.94 13 LEU B O 1
ATOM 986 N N . GLU B 1 14 ? 2.098 -16.234 8.102 1 97.81 14 GLU B N 1
ATOM 987 C CA . GLU B 1 14 ? 2.703 -17.562 8.047 1 97.81 14 GLU B CA 1
ATOM 988 C C . GLU B 1 14 ? 1.828 -18.547 7.27 1 97.81 14 GLU B C 1
ATOM 990 O O . GLU B 1 14 ? 2.307 -19.219 6.359 1 97.81 14 GLU B O 1
ATOM 995 N N . PRO B 1 15 ? 0.487 -18.578 7.609 1 98.12 15 PRO B N 1
ATOM 996 C CA . PRO B 1 15 ? -0.383 -19.422 6.785 1 98.12 15 PRO B CA 1
ATOM 997 C C . PRO B 1 15 ? -0.291 -19.094 5.301 1 98.12 15 PRO B C 1
ATOM 999 O O . PRO B 1 15 ? -0.331 -20 4.457 1 98.12 15 PRO B O 1
ATOM 1002 N N . LEU B 1 16 ? -0.171 -17.906 4.922 1 98 16 LEU B N 1
ATOM 1003 C CA . LEU B 1 16 ? -0.119 -17.5 3.521 1 98 16 LEU B CA 1
ATOM 1004 C C . LEU B 1 16 ? 1.195 -17.938 2.881 1 98 16 LEU B C 1
ATOM 1006 O O . LEU B 1 16 ? 1.211 -18.391 1.737 1 98 16 LEU B O 1
ATOM 1010 N N . LYS B 1 17 ? 2.246 -17.766 3.625 1 96.94 17 LYS B N 1
ATOM 1011 C CA . LYS B 1 17 ? 3.539 -18.25 3.148 1 96.94 17 LYS B CA 1
ATOM 1012 C C . LYS B 1 17 ? 3.48 -19.734 2.801 1 96.94 17 LYS B C 1
ATOM 1014 O O . LYS B 1 17 ? 3.963 -20.156 1.745 1 96.94 17 LYS B O 1
ATOM 1019 N N . ASP B 1 18 ? 2.91 -20.469 3.68 1 97.5 18 ASP B N 1
ATOM 1020 C CA . ASP B 1 18 ? 2.797 -21.906 3.473 1 97.5 18 ASP B CA 1
ATOM 1021 C C . ASP B 1 18 ? 1.969 -22.219 2.227 1 97.5 18 ASP B C 1
ATOM 1023 O O . ASP B 1 18 ? 2.328 -23.094 1.438 1 97.5 18 ASP B O 1
ATOM 1027 N N . ALA B 1 19 ? 0.92 -21.516 2.068 1 97.62 19 ALA B N 1
ATOM 1028 C CA . ALA B 1 19 ? 0.039 -21.719 0.922 1 97.62 19 ALA B CA 1
ATOM 1029 C C . ALA B 1 19 ? 0.748 -21.375 -0.385 1 97.62 19 ALA B C 1
ATOM 1031 O O . ALA B 1 19 ? 0.587 -22.078 -1.388 1 97.62 19 ALA B O 1
ATOM 1032 N N . PHE B 1 20 ? 1.524 -20.312 -0.38 1 96.94 20 PHE B N 1
ATOM 1033 C CA . PHE B 1 20 ? 2.27 -19.922 -1.57 1 96.94 20 PHE B CA 1
ATOM 1034 C C . PHE B 1 20 ? 3.324 -20.969 -1.918 1 96.94 20 PHE B C 1
ATOM 1036 O O . PHE B 1 20 ? 3.529 -21.281 -3.092 1 96.94 20 PHE B O 1
ATOM 1043 N N . LEU B 1 21 ? 3.953 -21.453 -0.892 1 94.88 21 LEU B N 1
ATOM 1044 C CA . LEU B 1 21 ? 4.938 -22.5 -1.104 1 94.88 21 LEU B CA 1
ATOM 1045 C C . LEU B 1 21 ? 4.293 -23.734 -1.743 1 94.88 21 LEU B C 1
ATOM 1047 O O . LEU B 1 21 ? 4.812 -24.266 -2.721 1 94.88 21 LEU B O 1
ATOM 1051 N N . GLU B 1 22 ? 3.203 -24.156 -1.289 1 96.19 22 GLU B N 1
ATOM 1052 C CA . GLU B 1 22 ? 2.488 -25.312 -1.799 1 96.19 22 GLU B CA 1
ATOM 1053 C C . GLU B 1 22 ? 2.018 -25.094 -3.232 1 96.19 22 GLU B C 1
ATOM 1055 O O . GLU B 1 22 ? 2.062 -26 -4.059 1 96.19 22 GLU B O 1
ATOM 1060 N N . ALA B 1 23 ? 1.61 -23.875 -3.5 1 95.12 23 ALA B N 1
ATOM 1061 C CA . ALA B 1 23 ? 1.083 -23.547 -4.82 1 95.12 23 ALA B CA 1
ATOM 1062 C C . ALA B 1 23 ? 2.209 -23.172 -5.781 1 95.12 23 ALA B C 1
ATOM 1064 O O . ALA B 1 23 ? 1.957 -22.844 -6.945 1 95.12 23 ALA B O 1
ATOM 1065 N N . LYS B 1 24 ? 3.467 -23.078 -5.27 1 92.25 24 LYS B N 1
ATOM 1066 C CA . LYS B 1 24 ? 4.652 -22.766 -6.059 1 92.25 24 LYS B CA 1
ATOM 1067 C C . LYS B 1 24 ? 4.598 -21.328 -6.578 1 92.25 24 LYS B C 1
ATOM 1069 O O . LYS B 1 24 ? 4.945 -21.078 -7.73 1 92.25 24 LYS B O 1
ATOM 1074 N N . VAL B 1 25 ? 3.934 -20.594 -5.793 1 90.31 25 VAL B N 1
ATOM 1075 C CA . VAL B 1 25 ? 3.963 -19.156 -6.059 1 90.31 25 VAL B CA 1
ATOM 1076 C C . VAL B 1 25 ? 5.207 -18.547 -5.426 1 90.31 25 VAL B C 1
ATOM 1078 O O . VAL B 1 25 ? 5.438 -18.688 -4.223 1 90.31 25 VAL B O 1
ATOM 1081 N N . ARG B 1 26 ? 6.047 -17.922 -6.215 1 85.12 26 ARG B N 1
ATOM 1082 C CA . ARG B 1 26 ? 7.324 -17.422 -5.723 1 85.12 26 ARG B CA 1
ATOM 1083 C C . ARG B 1 26 ? 7.422 -15.914 -5.906 1 85.12 26 ARG B C 1
ATOM 1085 O O . ARG B 1 26 ? 6.645 -15.32 -6.656 1 85.12 26 ARG B O 1
ATOM 1092 N N . GLY B 1 27 ? 8.344 -15.297 -5.105 1 91.38 27 GLY B N 1
ATOM 1093 C CA . GLY B 1 27 ? 8.719 -13.914 -5.355 1 91.38 27 GLY B CA 1
ATOM 1094 C C . GLY B 1 27 ? 7.891 -12.922 -4.562 1 91.38 27 GLY B C 1
ATOM 1095 O O . GLY B 1 27 ? 7.594 -11.828 -5.047 1 91.38 27 GLY B O 1
ATOM 1096 N N . MET B 1 28 ? 7.492 -13.148 -3.359 1 92.94 28 MET B N 1
ATOM 1097 C CA . MET B 1 28 ? 6.691 -12.227 -2.557 1 92.94 28 MET B CA 1
ATOM 1098 C C . MET B 1 28 ? 7.582 -11.367 -1.664 1 92.94 28 MET B C 1
ATOM 1100 O O . MET B 1 28 ? 8.578 -11.852 -1.12 1 92.94 28 MET B O 1
ATOM 1104 N N . SER B 1 29 ? 7.301 -10.156 -1.578 1 96.12 29 SER B N 1
ATOM 1105 C CA . SER B 1 29 ? 7.922 -9.258 -0.602 1 96.12 29 SER B CA 1
ATOM 1106 C C . SER B 1 29 ? 6.93 -8.859 0.486 1 96.12 29 SER B C 1
ATOM 1108 O O . SER B 1 29 ? 5.719 -8.852 0.258 1 96.12 29 SER B O 1
ATOM 1110 N N . VAL B 1 30 ? 7.461 -8.609 1.666 1 96.31 30 VAL B N 1
ATOM 1111 C CA . VAL B 1 30 ? 6.617 -8.328 2.822 1 96.31 30 VAL B CA 1
ATOM 1112 C C . VAL B 1 30 ? 7.09 -7.047 3.504 1 96.31 30 VAL B C 1
ATOM 1114 O O . VAL B 1 30 ? 8.289 -6.793 3.596 1 96.31 30 VAL B O 1
ATOM 1117 N N . ARG B 1 31 ? 6.086 -6.227 3.965 1 95.06 31 ARG B N 1
ATOM 1118 C CA . ARG B 1 31 ? 6.371 -5.02 4.73 1 95.06 31 ARG B CA 1
ATOM 1119 C C . ARG B 1 31 ? 5.383 -4.852 5.879 1 95.06 31 ARG B C 1
ATOM 1121 O O . ARG B 1 31 ? 4.188 -5.094 5.715 1 95.06 31 ARG B O 1
ATOM 1128 N N . GLN B 1 32 ? 6.008 -4.48 6.988 1 94.44 32 GLN B N 1
ATOM 1129 C CA . GLN B 1 32 ? 5.137 -4.09 8.086 1 94.44 32 GLN B CA 1
ATOM 1130 C C . GLN B 1 32 ? 4.617 -2.666 7.898 1 94.44 32 GLN B C 1
ATOM 1132 O O . GLN B 1 32 ? 5.391 -1.752 7.602 1 94.44 32 GLN B O 1
ATOM 1137 N N . ILE B 1 33 ? 3.318 -2.486 8.07 1 93.62 33 ILE B N 1
ATOM 1138 C CA . ILE B 1 33 ? 2.713 -1.169 7.914 1 93.62 33 ILE B CA 1
ATOM 1139 C C . ILE B 1 33 ? 1.714 -0.923 9.039 1 93.62 33 ILE B C 1
ATOM 1141 O O . ILE B 1 33 ? 1.448 -1.816 9.852 1 93.62 33 ILE B O 1
ATOM 1145 N N . LEU B 1 34 ? 1.32 0.36 9.086 1 88.94 34 LEU B N 1
ATOM 1146 C CA . LEU B 1 34 ? 0.247 0.73 10.008 1 88.94 34 LEU B CA 1
ATOM 1147 C C . LEU B 1 34 ? -0.997 1.164 9.234 1 88.94 34 LEU B C 1
ATOM 1149 O O . LEU B 1 34 ? -0.906 1.958 8.297 1 88.94 34 LEU B O 1
ATOM 1153 N N . GLY B 1 35 ? -2.072 0.534 9.562 1 87.06 35 GLY B N 1
ATOM 1154 C CA . GLY B 1 35 ? -3.342 0.874 8.945 1 87.06 35 GLY B CA 1
ATOM 1155 C C . GLY B 1 35 ? -4.328 1.508 9.906 1 87.06 35 GLY B C 1
ATOM 1156 O O . GLY B 1 35 ? -4.129 1.467 11.125 1 87.06 35 GLY B O 1
ATOM 1157 N N . CYS B 1 36 ? -5.223 2.283 9.242 1 77.12 36 CYS B N 1
ATOM 1158 C CA . CYS B 1 36 ? -6.348 2.783 10.023 1 77.12 36 CYS B CA 1
ATOM 1159 C C . CYS B 1 36 ? -7.672 2.277 9.461 1 77.12 36 CYS B C 1
ATOM 1161 O O . CYS B 1 36 ? -7.84 2.191 8.242 1 77.12 36 CYS B O 1
ATOM 1163 N N . GLY B 1 37 ? -8.18 1.17 10.055 1 58.03 37 GLY B N 1
ATOM 1164 C CA . GLY B 1 37 ? -9.484 0.758 9.555 1 58.03 37 GLY B CA 1
ATOM 1165 C C . GLY B 1 37 ? -10.57 1.798 9.789 1 58.03 37 GLY B C 1
ATOM 1166 O O . GLY B 1 37 ? -10.266 2.969 10.031 1 58.03 37 GLY B O 1
ATOM 1167 N N . ASN B 1 38 ? -11.82 1.481 9.312 1 54.09 38 ASN B N 1
ATOM 1168 C CA . ASN B 1 38 ? -13 2.283 9.617 1 54.09 38 ASN B CA 1
ATOM 1169 C C . ASN B 1 38 ? -13.016 2.723 11.078 1 54.09 38 ASN B C 1
ATOM 1171 O O . ASN B 1 38 ? -13.789 3.607 11.453 1 54.09 38 ASN B O 1
ATOM 1175 N N . GLN B 1 39 ? -12.359 1.866 11.766 1 47.56 39 GLN B N 1
ATOM 1176 C CA . GLN B 1 39 ? -12.438 2.133 13.195 1 47.56 39 GLN B CA 1
ATOM 1177 C C . GLN B 1 39 ? -11.469 3.238 13.609 1 47.56 39 GLN B C 1
ATOM 1179 O O . GLN B 1 39 ? -10.273 2.988 13.789 1 47.56 39 GLN B O 1
ATOM 1184 N N . TYR B 1 40 ? -11.406 4.266 12.766 1 48.66 40 TYR B N 1
ATOM 1185 C CA . TYR B 1 40 ? -10.57 5.254 13.445 1 48.66 40 TYR B CA 1
ATOM 1186 C C . TYR B 1 40 ? -10.633 5.07 14.953 1 48.66 40 TYR B C 1
ATOM 1188 O O . TYR B 1 40 ? -11.711 5.133 15.555 1 48.66 40 TYR B O 1
ATOM 1196 N N . GLY B 1 41 ? -9.969 4.035 15.391 1 42.88 41 GLY B N 1
ATOM 1197 C CA . GLY B 1 41 ? -9.953 3.863 16.828 1 42.88 41 GLY B CA 1
ATOM 1198 C C . GLY B 1 41 ? -10.242 5.145 17.594 1 42.88 41 GLY B C 1
ATOM 1199 O O . GLY B 1 41 ? -10.141 6.238 17.031 1 42.88 41 GLY B O 1
ATOM 1200 N N . TRP B 1 42 ? -11.023 4.93 18.656 1 41.94 42 TRP B N 1
ATOM 1201 C CA . TRP B 1 42 ? -11.414 5.891 19.688 1 41.94 42 TRP B CA 1
ATOM 1202 C C . TRP B 1 42 ? -10.25 6.809 20.047 1 41.94 42 TRP B C 1
ATOM 1204 O O . TRP B 1 42 ? -9.125 6.352 20.234 1 41.94 42 TRP B O 1
ATOM 1214 N N . VAL B 1 43 ? -10.266 7.863 19.469 1 42.75 43 VAL B N 1
ATOM 1215 C CA . VAL B 1 43 ? -9.414 8.938 19.969 1 42.75 43 VAL B CA 1
ATOM 1216 C C . VAL B 1 43 ? -9.273 8.82 21.484 1 42.75 43 VAL B C 1
ATOM 1218 O O . VAL B 1 43 ? -10.266 8.938 22.203 1 42.75 43 VAL B O 1
ATOM 1221 N N . ALA B 1 44 ? -8.516 7.898 22.125 1 39.19 44 ALA B N 1
ATOM 1222 C CA . ALA B 1 44 ? -8.305 8.18 23.531 1 39.19 44 ALA B CA 1
ATOM 1223 C C . ALA B 1 44 ? -7.684 9.562 23.734 1 39.19 44 ALA B C 1
ATOM 1225 O O . ALA B 1 44 ? -6.781 9.961 22.984 1 39.19 44 ALA B O 1
ATOM 1226 N N . HIS B 1 45 ? -8.438 10.594 24.141 1 38.88 45 HIS B N 1
ATOM 1227 C CA . HIS B 1 45 ? -8.117 11.922 24.641 1 38.88 45 HIS B CA 1
ATOM 1228 C C . HIS B 1 45 ? -6.828 11.906 25.453 1 38.88 45 HIS B C 1
ATOM 1230 O O . HIS B 1 45 ? -6.59 12.805 26.266 1 38.88 45 HIS B O 1
ATOM 1236 N N . ASN B 1 46 ? -5.961 10.789 25.547 1 37.28 46 ASN B N 1
ATOM 1237 C CA . ASN B 1 46 ? -4.992 11.188 26.562 1 37.28 46 ASN B CA 1
ATOM 1238 C C . ASN B 1 46 ? -4.016 12.234 26.016 1 37.28 46 ASN B C 1
ATOM 1240 O O . ASN B 1 46 ? -3.758 12.289 24.812 1 37.28 46 ASN B O 1
ATOM 1244 N N . ARG B 1 47 ? -3.275 13.078 26.797 1 34.94 47 ARG B N 1
ATOM 1245 C CA . ARG B 1 47 ? -2.406 14.25 26.688 1 34.94 47 ARG B CA 1
ATOM 1246 C C . ARG B 1 47 ? -1.386 14.07 25.578 1 34.94 47 ARG B C 1
ATOM 1248 O O . ARG B 1 47 ? -1.688 13.469 24.531 1 34.94 47 ARG B O 1
ATOM 1255 N N . GLY B 1 48 ? 0 14.289 25.625 1 36.5 48 GLY B N 1
ATOM 1256 C CA . GLY B 1 48 ? 1.218 14.648 24.922 1 36.5 48 GLY B CA 1
ATOM 1257 C C . GLY B 1 48 ? 1.572 13.672 23.812 1 36.5 48 GLY B C 1
ATOM 1258 O O . GLY B 1 48 ? 1.827 14.07 22.672 1 36.5 48 GLY B O 1
ATOM 1259 N N . THR B 1 49 ? 2.324 12.539 24.172 1 40.06 49 THR B N 1
ATOM 1260 C CA . THR B 1 49 ? 3.035 11.531 23.391 1 40.06 49 THR B CA 1
ATOM 1261 C C . THR B 1 49 ? 2.064 10.742 22.516 1 40.06 49 THR B C 1
ATOM 1263 O O . THR B 1 49 ? 2.361 9.609 22.125 1 40.06 49 THR B O 1
ATOM 1266 N N . GLU B 1 50 ? 0.756 10.938 22.234 1 39.81 50 GLU B N 1
ATOM 1267 C CA . GLU B 1 50 ? -0.499 10.25 21.938 1 39.81 50 GLU B CA 1
ATOM 1268 C C . GLU B 1 50 ? -0.519 9.727 20.516 1 39.81 50 GLU B C 1
ATOM 1270 O O . GLU B 1 50 ? -1.34 8.875 20.172 1 39.81 50 GLU B O 1
ATOM 1275 N N . VAL B 1 51 ? -0.035 10.43 19.594 1 42.09 51 VAL B N 1
ATOM 1276 C CA . VAL B 1 51 ? -0.642 10.492 18.266 1 42.09 51 VAL B CA 1
ATOM 1277 C C . VAL B 1 51 ? -0.558 9.125 17.594 1 42.09 51 VAL B C 1
ATOM 1279 O O . VAL B 1 51 ? -1.276 8.852 16.625 1 42.09 51 VAL B O 1
ATOM 1282 N N . MET B 1 52 ? 0.555 8.406 17.516 1 49.34 52 MET B N 1
ATOM 1283 C CA . MET B 1 52 ? 0.46 7.336 16.531 1 49.34 52 MET B CA 1
ATOM 1284 C C . MET B 1 52 ? -0.641 6.348 16.906 1 49.34 52 MET B C 1
ATOM 1286 O O . MET B 1 52 ? -0.593 5.18 16.516 1 49.34 52 MET B O 1
ATOM 1290 N N . MET B 1 53 ? -1.353 6.543 18.016 1 52.44 53 MET B N 1
ATOM 1291 C CA . MET B 1 53 ? -1.991 5.605 18.938 1 52.44 53 MET B CA 1
ATOM 1292 C C . MET B 1 53 ? -3.143 4.875 18.266 1 52.44 53 MET B C 1
ATOM 1294 O O . MET B 1 53 ? -3.51 3.771 18.672 1 52.44 53 MET B O 1
ATOM 1298 N N . ASN B 1 54 ? -3.516 5.285 16.969 1 67.19 54 ASN B N 1
ATOM 1299 C CA . ASN B 1 54 ? -4.742 4.57 16.625 1 67.19 54 ASN B CA 1
ATOM 1300 C C . ASN B 1 54 ? -4.586 3.754 15.352 1 67.19 54 ASN B C 1
ATOM 1302 O O . ASN B 1 54 ? -5.566 3.23 14.82 1 67.19 54 ASN B O 1
ATOM 1306 N N . MET B 1 55 ? -3.299 3.617 15.102 1 81.12 55 MET B N 1
ATOM 1307 C CA . MET B 1 55 ? -3.162 2.811 13.898 1 81.12 55 MET B CA 1
ATOM 1308 C C . MET B 1 55 ? -2.914 1.346 14.242 1 81.12 55 MET B C 1
ATOM 1310 O O . MET B 1 55 ? -2.314 1.042 15.273 1 81.12 55 MET B O 1
ATOM 1314 N N . ILE B 1 56 ? -3.408 0.509 13.477 1 87 56 ILE B N 1
ATOM 1315 C CA . ILE B 1 56 ? -3.363 -0.935 13.68 1 87 56 ILE B CA 1
ATOM 1316 C C . ILE B 1 56 ? -2.25 -1.541 12.82 1 87 56 ILE B C 1
ATOM 1318 O O . ILE B 1 56 ? -2.146 -1.251 11.633 1 87 56 ILE B O 1
ATOM 1322 N N . PRO B 1 57 ? -1.391 -2.348 13.477 1 92.62 57 PRO B N 1
ATOM 1323 C CA . PRO B 1 57 ? -0.372 -3.039 12.688 1 92.62 57 PRO B CA 1
ATOM 1324 C C . PRO B 1 57 ? -0.973 -3.967 11.633 1 92.62 57 PRO B C 1
ATOM 1326 O O . PRO B 1 57 ? -1.913 -4.711 11.922 1 92.62 57 PRO B O 1
ATOM 1329 N N . LYS B 1 58 ? -0.486 -3.85 10.422 1 95 58 LYS B N 1
ATOM 1330 C CA . LYS B 1 58 ? -0.83 -4.727 9.305 1 95 58 LYS B CA 1
ATOM 1331 C C . LYS B 1 58 ? 0.418 -5.16 8.539 1 95 58 LYS B C 1
ATOM 1333 O O . LYS B 1 58 ? 1.511 -4.645 8.781 1 95 58 LYS B O 1
ATOM 1338 N N . ILE B 1 59 ? 0.208 -6.188 7.715 1 97.06 59 ILE B N 1
ATOM 1339 C CA . ILE B 1 59 ? 1.264 -6.648 6.816 1 97.06 59 ILE B CA 1
ATOM 1340 C C . ILE B 1 59 ? 0.866 -6.371 5.367 1 97.06 59 ILE B C 1
ATOM 1342 O O . ILE B 1 59 ? -0.267 -6.645 4.965 1 97.06 59 ILE B O 1
ATOM 1346 N N . GLU B 1 60 ? 1.734 -5.746 4.676 1 97.69 60 GLU B N 1
ATOM 1347 C CA . GLU B 1 60 ? 1.596 -5.59 3.23 1 97.69 60 GLU B CA 1
ATOM 1348 C C . GLU B 1 60 ? 2.416 -6.633 2.479 1 97.69 60 GLU B C 1
ATOM 1350 O O . GLU B 1 60 ? 3.621 -6.766 2.705 1 97.69 60 GLU B O 1
ATOM 1355 N N . ILE B 1 61 ? 1.718 -7.324 1.602 1 97.88 61 ILE B N 1
ATOM 1356 C CA . ILE B 1 61 ? 2.365 -8.312 0.74 1 97.88 61 ILE B CA 1
ATOM 1357 C C . ILE B 1 61 ? 2.322 -7.832 -0.71 1 97.88 61 ILE B C 1
ATOM 1359 O O . ILE B 1 61 ? 1.29 -7.348 -1.18 1 97.88 61 ILE B O 1
ATOM 1363 N N . LYS B 1 62 ? 3.469 -7.988 -1.389 1 97.88 62 LYS B N 1
ATOM 1364 C CA . LYS B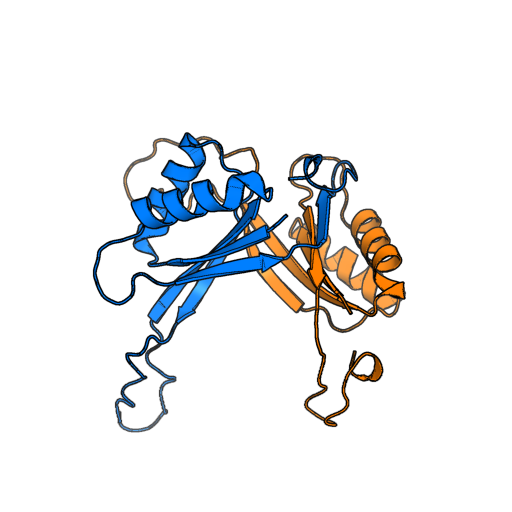 1 62 ? 3.543 -7.66 -2.811 1 97.88 62 LYS B CA 1
ATOM 1365 C C . LYS B 1 62 ? 4.043 -8.852 -3.623 1 97.88 62 LYS B C 1
ATOM 1367 O O . LYS B 1 62 ? 5.051 -9.469 -3.271 1 97.88 62 LYS B O 1
ATOM 1372 N N . ILE B 1 63 ? 3.357 -9.117 -4.613 1 97.62 63 ILE B N 1
ATOM 1373 C CA . ILE B 1 63 ? 3.775 -10.172 -5.527 1 97.62 63 ILE B CA 1
ATOM 1374 C C . ILE B 1 63 ? 3.402 -9.797 -6.961 1 97.62 63 ILE B C 1
ATOM 1376 O O . ILE B 1 63 ? 2.295 -9.32 -7.215 1 97.62 63 ILE B O 1
ATOM 1380 N N . VAL B 1 64 ? 4.332 -9.922 -7.91 1 97.88 64 VAL B N 1
ATOM 1381 C CA . VAL B 1 64 ? 4.062 -9.695 -9.328 1 97.88 64 VAL B CA 1
ATOM 1382 C C . VAL B 1 64 ? 3.852 -11.031 -10.031 1 97.88 64 VAL B C 1
ATOM 1384 O O . VAL B 1 64 ? 4.66 -11.953 -9.891 1 97.88 64 VAL B O 1
ATOM 1387 N N . VAL B 1 65 ? 2.777 -11.125 -10.711 1 97.38 65 VAL B N 1
ATOM 1388 C CA . VAL B 1 65 ? 2.449 -12.359 -11.406 1 97.38 65 VAL B CA 1
ATOM 1389 C C . VAL B 1 65 ? 2.07 -12.055 -12.852 1 97.38 65 VAL B C 1
ATOM 1391 O O . VAL B 1 65 ? 1.802 -10.906 -13.203 1 97.38 65 VAL B O 1
ATOM 1394 N N . ALA B 1 66 ? 2.145 -13.109 -13.625 1 96.5 66 ALA B N 1
ATOM 1395 C CA . ALA B 1 66 ? 1.633 -13.008 -14.992 1 96.5 66 ALA B CA 1
ATOM 1396 C C . ALA B 1 66 ? 0.133 -12.727 -14.992 1 96.5 66 ALA B C 1
ATOM 1398 O O . ALA B 1 66 ? -0.568 -13.047 -14.031 1 96.5 66 ALA B O 1
ATOM 1399 N N . ASP B 1 67 ? -0.371 -12.18 -16.125 1 97.06 67 ASP B N 1
ATOM 1400 C CA . ASP B 1 67 ? -1.771 -11.781 -16.234 1 97.06 67 ASP B CA 1
ATOM 1401 C C . ASP B 1 67 ? -2.701 -12.969 -15.984 1 97.06 67 ASP B C 1
ATOM 1403 O O . ASP B 1 67 ? -3.738 -12.82 -15.336 1 97.06 67 ASP B O 1
ATOM 1407 N N . ASP B 1 68 ? -2.385 -14.141 -16.469 1 96.38 68 ASP B N 1
ATOM 1408 C CA . ASP B 1 68 ? -3.273 -15.297 -16.406 1 96.38 68 ASP B CA 1
ATOM 1409 C C . ASP B 1 68 ? -3.24 -15.953 -15.031 1 96.38 68 ASP B C 1
ATOM 1411 O O . ASP B 1 68 ? -3.998 -16.891 -14.766 1 96.38 68 ASP B O 1
ATOM 1415 N N . LYS B 1 69 ? -2.42 -15.43 -14.102 1 96.62 69 LYS B N 1
ATOM 1416 C CA . LYS B 1 69 ? -2.303 -16.016 -12.773 1 96.62 69 LYS B CA 1
ATOM 1417 C C . LYS B 1 69 ? -2.924 -15.117 -11.711 1 96.62 69 LYS B C 1
ATOM 1419 O O . LYS B 1 69 ? -2.971 -15.469 -10.539 1 96.62 69 LYS B O 1
ATOM 1424 N N . VAL B 1 70 ? -3.436 -14.016 -12.117 1 97.94 70 VAL B N 1
ATOM 1425 C CA . VAL B 1 70 ? -3.916 -13 -11.188 1 97.94 70 VAL B CA 1
ATOM 1426 C C . VAL B 1 70 ? -5.086 -13.555 -10.375 1 97.94 70 VAL B C 1
ATOM 1428 O O . VAL B 1 70 ? -5.039 -13.578 -9.141 1 97.94 70 VAL B O 1
ATOM 1431 N N . GLU B 1 71 ? -6.047 -14.078 -11.078 1 98 71 GLU B N 1
ATOM 1432 C CA . GLU B 1 71 ? -7.262 -14.5 -10.391 1 98 71 GLU B CA 1
ATOM 1433 C C . GLU B 1 71 ? -6.992 -15.672 -9.461 1 98 71 GLU B C 1
ATOM 1435 O O . GLU B 1 71 ? -7.488 -15.703 -8.328 1 98 71 GLU B O 1
ATOM 1440 N N . GLU B 1 72 ? -6.234 -16.594 -9.898 1 97.69 72 GLU B N 1
ATOM 1441 C CA . GLU B 1 72 ? -5.902 -17.75 -9.062 1 97.69 72 GLU B CA 1
ATOM 1442 C C . GLU B 1 72 ? -5.156 -17.328 -7.801 1 97.69 72 GLU B C 1
ATOM 1444 O O . GLU B 1 72 ? -5.414 -17.828 -6.711 1 97.69 72 GLU B O 1
ATOM 1449 N N . THR B 1 73 ? -4.227 -16.422 -7.945 1 98.12 73 THR B N 1
ATOM 1450 C CA . THR B 1 73 ? -3.439 -15.938 -6.816 1 98.12 73 THR B CA 1
ATOM 1451 C C . THR B 1 73 ? -4.32 -15.164 -5.836 1 98.12 73 THR B C 1
ATOM 1453 O O . THR B 1 73 ? -4.223 -15.359 -4.625 1 98.12 73 THR B O 1
ATOM 1456 N N . VAL B 1 74 ? -5.18 -14.328 -6.371 1 98.5 74 VAL B N 1
ATOM 1457 C CA . VAL B 1 74 ? -6.109 -13.555 -5.551 1 98.5 74 VAL B CA 1
ATOM 1458 C C . VAL B 1 74 ? -6.996 -14.508 -4.75 1 98.5 74 VAL B C 1
ATOM 1460 O O . VAL B 1 74 ? -7.18 -14.328 -3.543 1 98.5 74 VAL B O 1
ATOM 1463 N N . GLN B 1 75 ? -7.508 -15.477 -5.395 1 98.19 75 GLN B N 1
ATOM 1464 C CA . GLN B 1 75 ? -8.383 -16.438 -4.73 1 98.19 75 GLN B CA 1
ATOM 1465 C C . GLN B 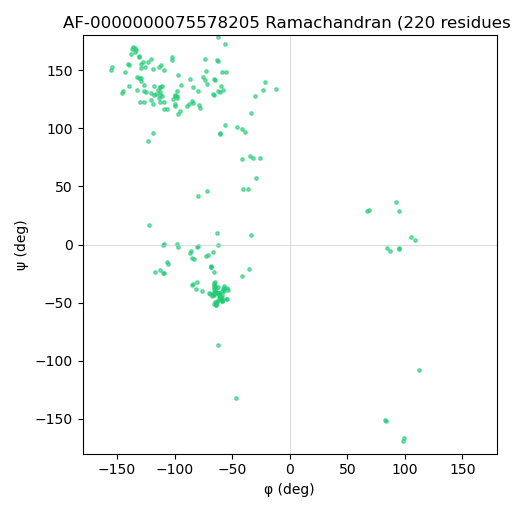1 75 ? -7.648 -17.188 -3.621 1 98.19 75 GLN B C 1
ATOM 1467 O O . GLN B 1 75 ? -8.211 -17.422 -2.549 1 98.19 75 GLN B O 1
ATOM 1472 N N . LEU B 1 76 ? -6.473 -17.547 -3.902 1 98.38 76 LEU B N 1
ATOM 1473 C CA . LEU B 1 76 ? -5.668 -18.219 -2.895 1 98.38 76 LEU B CA 1
ATOM 1474 C C . LEU B 1 76 ? -5.484 -17.344 -1.66 1 98.38 76 LEU B C 1
ATOM 1476 O O . LEU B 1 76 ? -5.672 -17.812 -0.532 1 98.38 76 LEU B O 1
ATOM 1480 N N . ILE B 1 77 ? -5.117 -16.094 -1.887 1 98.5 77 ILE B N 1
ATOM 1481 C CA . ILE B 1 77 ? -4.93 -15.164 -0.777 1 98.5 77 ILE B CA 1
ATOM 1482 C C . ILE B 1 77 ? -6.223 -15.047 0.022 1 98.5 77 ILE B C 1
ATOM 1484 O O . ILE B 1 77 ? -6.219 -15.18 1.248 1 98.5 77 ILE B O 1
ATOM 1488 N N . MET B 1 78 ? -7.27 -14.859 -0.677 1 98.25 78 MET B N 1
ATOM 1489 C CA . MET B 1 78 ? -8.562 -14.68 -0.018 1 98.25 78 MET B CA 1
ATOM 1490 C C . MET B 1 78 ? -8.906 -15.891 0.841 1 98.25 78 MET B C 1
ATOM 1492 O O . MET B 1 78 ? -9.32 -15.742 1.993 1 98.25 78 MET B O 1
ATOM 1496 N N . THR B 1 79 ? -8.727 -17.031 0.288 1 97.81 79 THR B N 1
ATOM 1497 C CA . THR B 1 79 ? -9.078 -18.266 0.974 1 97.81 79 THR B CA 1
ATOM 1498 C C . THR B 1 79 ? -8.25 -18.438 2.246 1 97.81 79 THR B C 1
ATOM 1500 O O . THR B 1 79 ? -8.773 -18.875 3.277 1 97.81 79 THR B O 1
ATOM 1503 N N . VAL B 1 80 ? -7.055 -18.047 2.225 1 98.31 80 VAL B N 1
ATOM 1504 C CA . VAL B 1 80 ? -6.117 -18.328 3.305 1 98.31 80 VAL B CA 1
ATOM 1505 C C . VAL B 1 80 ? -6.262 -17.281 4.41 1 98.31 80 VAL B C 1
ATOM 1507 O O . VAL B 1 80 ? -6.191 -17.609 5.594 1 98.31 80 VAL B O 1
ATOM 1510 N N . VAL B 1 81 ? -6.547 -16.031 4.035 1 98.19 81 VAL B N 1
ATOM 1511 C CA . VAL B 1 81 ? -6.363 -14.977 5.031 1 98.19 81 VAL B CA 1
ATOM 1512 C C . VAL B 1 81 ? -7.723 -14.516 5.551 1 98.19 81 VAL B C 1
ATOM 1514 O O . VAL B 1 81 ? -7.805 -13.836 6.574 1 98.19 81 VAL B O 1
ATOM 1517 N N . ARG B 1 82 ? -8.781 -14.812 4.895 1 97.94 82 ARG B N 1
ATOM 1518 C CA . ARG B 1 82 ? -10.109 -14.359 5.277 1 97.94 82 ARG B CA 1
ATOM 1519 C C . ARG B 1 82 ? -10.539 -14.977 6.602 1 97.94 82 ARG B C 1
ATOM 1521 O O . ARG B 1 82 ? -10.461 -16.188 6.781 1 97.94 82 ARG B O 1
ATOM 1528 N N . THR B 1 83 ? -10.961 -14.133 7.496 1 96.19 83 THR B N 1
ATOM 1529 C CA . THR B 1 83 ? -11.555 -14.594 8.742 1 96.19 83 THR B CA 1
ATOM 1530 C C . THR B 1 83 ? -13.055 -14.312 8.766 1 96.19 83 THR B C 1
ATOM 1532 O O . THR B 1 83 ? -13.789 -14.906 9.562 1 96.19 83 THR B O 1
ATOM 1535 N N . GLY B 1 84 ? -13.469 -13.344 8.023 1 94.31 84 GLY B N 1
ATOM 1536 C CA . GLY B 1 84 ? -14.859 -12.922 8.016 1 94.31 84 GLY B CA 1
ATOM 1537 C C . GLY B 1 84 ? -15.133 -11.758 8.953 1 94.31 84 GLY B C 1
ATOM 1538 O O . GLY B 1 84 ? -16.25 -11.234 8.984 1 94.31 84 GLY B O 1
ATOM 1539 N N . GLU B 1 85 ? -14.18 -11.344 9.664 1 92.88 85 GLU B N 1
ATOM 1540 C CA . GLU B 1 85 ? -14.336 -10.25 10.617 1 92.88 85 GLU B CA 1
ATOM 1541 C C . GLU B 1 85 ? -13.758 -8.953 10.055 1 92.88 85 GLU B C 1
ATOM 1543 O O . GLU B 1 85 ? -12.914 -8.969 9.164 1 92.88 85 GLU B O 1
ATOM 1548 N N . ILE B 1 86 ? -14.219 -7.875 10.617 1 90.12 86 ILE B N 1
ATOM 1549 C CA . ILE B 1 86 ? -13.688 -6.566 10.242 1 90.12 86 ILE B CA 1
ATOM 1550 C C . ILE B 1 86 ? -12.18 -6.539 10.484 1 90.12 86 ILE B C 1
ATOM 1552 O O . ILE B 1 86 ? -11.695 -7.027 11.508 1 90.12 86 ILE B O 1
ATOM 1556 N N . GLY B 1 87 ? -11.422 -6.043 9.5 1 90.31 87 GLY B N 1
ATOM 1557 C CA . GLY B 1 87 ? -9.977 -5.949 9.68 1 90.31 87 GLY B CA 1
ATOM 1558 C C . GLY B 1 87 ? -9.211 -6.957 8.844 1 90.31 87 GLY B C 1
ATOM 1559 O O . GLY B 1 87 ? -7.984 -7.039 8.938 1 90.31 87 GLY B O 1
ATOM 1560 N N . ASP B 1 88 ? -9.953 -7.707 8.023 1 94.69 88 ASP B N 1
ATOM 1561 C CA . ASP B 1 88 ? -9.32 -8.719 7.191 1 94.69 88 ASP B CA 1
ATOM 1562 C C . ASP B 1 88 ? -8.406 -8.078 6.145 1 94.69 88 ASP B C 1
ATOM 1564 O O . ASP B 1 88 ? -7.496 -8.727 5.625 1 94.69 88 ASP B O 1
ATOM 1568 N N . GLY B 1 89 ? -8.672 -6.797 5.809 1 95.19 89 GLY B N 1
ATOM 1569 C CA . GLY B 1 89 ? -7.797 -6.078 4.895 1 95.19 89 GLY B CA 1
ATOM 1570 C C . GLY B 1 89 ? -8.328 -6.039 3.473 1 95.19 89 GLY B C 1
ATOM 1571 O O . GLY B 1 89 ? -9.523 -6.203 3.244 1 95.19 89 GLY B O 1
ATOM 1572 N N . LYS B 1 90 ? -7.484 -5.66 2.553 1 97.06 90 LYS B N 1
ATOM 1573 C CA . LYS B 1 90 ? -7.836 -5.449 1.152 1 97.06 90 LYS B CA 1
ATOM 1574 C C . LYS B 1 90 ? -6.738 -5.953 0.224 1 97.06 90 LYS B C 1
ATOM 1576 O O . LYS B 1 90 ? -5.574 -6.035 0.619 1 97.06 90 LYS B O 1
ATOM 1581 N N . ILE B 1 91 ? -7.145 -6.273 -0.958 1 98.62 91 ILE B N 1
ATOM 1582 C CA . ILE B 1 91 ? -6.219 -6.578 -2.045 1 98.62 91 ILE B CA 1
ATOM 1583 C C . ILE B 1 91 ? -6.344 -5.523 -3.143 1 98.62 91 ILE B C 1
ATOM 1585 O O . ILE B 1 91 ? -7.457 -5.141 -3.518 1 98.62 91 ILE B O 1
ATOM 1589 N N . PHE B 1 92 ? -5.258 -5.047 -3.586 1 98.62 92 PHE B N 1
ATOM 1590 C CA . PHE B 1 92 ? -5.211 -4.121 -4.711 1 98.62 92 PHE B CA 1
ATOM 1591 C C . PHE B 1 92 ? -4.43 -4.723 -5.875 1 98.62 92 PHE B C 1
ATOM 1593 O O . PHE B 1 92 ? -3.387 -5.348 -5.672 1 98.62 92 PHE B O 1
ATOM 1600 N N . ILE B 1 93 ? -4.953 -4.562 -7.102 1 98.75 93 ILE B N 1
ATOM 1601 C CA . ILE B 1 93 ? -4.273 -5.016 -8.312 1 98.75 93 ILE B CA 1
ATOM 1602 C C . ILE B 1 93 ? -3.818 -3.811 -9.133 1 98.75 93 ILE B C 1
ATOM 1604 O O . ILE B 1 93 ? -4.621 -2.938 -9.461 1 98.75 93 ILE B O 1
ATOM 1608 N N . LYS B 1 94 ? -2.533 -3.783 -9.492 1 98.44 94 LYS B N 1
ATOM 1609 C CA . LYS B 1 94 ? -1.927 -2.678 -10.234 1 98.44 94 LYS B CA 1
ATOM 1610 C C . LYS B 1 94 ? -1.155 -3.186 -11.445 1 98.44 94 LYS B C 1
ATOM 1612 O O . LYS B 1 94 ? -0.615 -4.293 -11.43 1 98.44 94 LYS B O 1
ATOM 1617 N N . PRO B 1 95 ? -1.097 -2.312 -12.422 1 97.94 95 PRO B N 1
ATOM 1618 C CA . PRO B 1 95 ? -0.337 -2.742 -13.602 1 97.94 95 PRO B CA 1
ATOM 1619 C C . PRO B 1 95 ? 1.173 -2.697 -13.375 1 97.94 95 PRO B C 1
ATOM 1621 O O . PRO B 1 95 ? 1.667 -1.835 -12.648 1 97.94 95 PRO B O 1
ATOM 1624 N N . VAL B 1 96 ? 1.813 -3.664 -13.977 1 97.69 96 VAL B N 1
ATOM 1625 C CA . VAL B 1 96 ? 3.268 -3.686 -14.094 1 97.69 96 VAL B CA 1
ATOM 1626 C C . VAL B 1 96 ? 3.666 -3.719 -15.562 1 97.69 96 VAL B C 1
ATOM 1628 O O . VAL B 1 96 ? 3.307 -4.648 -16.297 1 97.69 96 VAL B O 1
ATOM 1631 N N . GLU B 1 97 ? 4.473 -2.76 -15.945 1 96.88 97 GLU B N 1
ATOM 1632 C CA . GLU B 1 97 ? 4.801 -2.605 -17.359 1 96.88 97 GLU B CA 1
ATOM 1633 C C . GLU B 1 97 ? 5.898 -3.578 -17.781 1 96.88 97 GLU B C 1
ATOM 1635 O O . GLU B 1 97 ? 5.891 -4.078 -18.906 1 96.88 97 GLU B O 1
ATOM 1640 N N . GLU B 1 98 ? 6.863 -3.773 -16.859 1 96.88 98 GLU B N 1
ATOM 1641 C CA . GLU B 1 98 ? 8.008 -4.609 -17.203 1 96.88 98 GLU B CA 1
ATOM 1642 C C . GLU B 1 98 ? 8.633 -5.234 -15.953 1 96.88 98 GLU B C 1
ATOM 1644 O O . GLU B 1 98 ? 8.461 -4.723 -14.844 1 96.88 98 GLU B O 1
ATOM 1649 N N . CYS B 1 99 ? 9.234 -6.332 -16.141 1 96.75 99 CYS B N 1
ATOM 1650 C CA . CYS B 1 99 ? 10.031 -7.023 -15.133 1 96.75 99 CYS B CA 1
ATOM 1651 C C . CYS B 1 99 ? 11.375 -7.453 -15.703 1 96.75 99 CYS B C 1
ATOM 1653 O O . CYS B 1 99 ? 11.453 -7.926 -16.844 1 96.75 99 CYS B O 1
ATOM 1655 N N . ILE B 1 100 ? 12.477 -7.168 -14.93 1 97.75 100 ILE B N 1
ATOM 1656 C CA . ILE B 1 100 ? 13.828 -7.523 -15.344 1 97.75 100 ILE B CA 1
ATOM 1657 C C . ILE B 1 100 ? 14.516 -8.328 -14.234 1 97.75 100 ILE B C 1
ATOM 1659 O O . ILE B 1 100 ? 14.594 -7.867 -13.094 1 97.75 100 ILE B O 1
ATOM 1663 N N . ARG B 1 101 ? 14.961 -9.531 -14.594 1 96.56 101 ARG B N 1
ATOM 1664 C CA . ARG B 1 101 ? 15.781 -10.289 -13.656 1 96.56 101 ARG B CA 1
ATOM 1665 C C . ARG B 1 101 ? 17.219 -9.773 -13.641 1 96.56 101 ARG B C 1
ATOM 1667 O O . ARG B 1 101 ? 17.938 -9.875 -14.633 1 96.56 101 ARG B O 1
ATOM 1674 N N . ILE B 1 102 ? 17.656 -9.281 -12.539 1 97.12 102 ILE B N 1
ATOM 1675 C CA . ILE B 1 102 ? 18.922 -8.586 -12.43 1 97.12 102 ILE B CA 1
ATOM 1676 C C . ILE B 1 102 ? 20.062 -9.531 -12.781 1 97.12 102 ILE B C 1
ATOM 1678 O O . ILE B 1 102 ? 20.984 -9.164 -13.508 1 97.12 102 ILE B O 1
ATOM 1682 N N . ARG B 1 103 ? 19.938 -10.742 -12.297 1 96.56 103 ARG B N 1
ATOM 1683 C CA . ARG B 1 103 ? 21.047 -11.688 -12.461 1 96.56 103 ARG B CA 1
ATOM 1684 C C . ARG B 1 103 ? 21.266 -12.023 -13.93 1 96.56 103 ARG B C 1
ATOM 1686 O O . ARG B 1 103 ? 22.406 -12.102 -14.391 1 96.56 103 ARG B O 1
ATOM 1693 N N . THR B 1 104 ? 20.281 -12.094 -14.75 1 96.62 104 THR B N 1
ATOM 1694 C CA . THR B 1 104 ? 20.391 -12.648 -16.094 1 96.62 104 THR B CA 1
ATOM 1695 C C . THR B 1 104 ? 20.094 -11.586 -17.141 1 96.62 104 THR B C 1
ATOM 1697 O O . THR B 1 104 ? 20.438 -11.758 -18.312 1 96.62 104 THR B O 1
ATOM 1700 N N . GLY B 1 105 ? 19.359 -10.562 -16.781 1 95.94 105 GLY B N 1
ATOM 1701 C CA . GLY B 1 105 ? 18.953 -9.539 -17.734 1 95.94 105 GLY B CA 1
ATOM 1702 C C . GLY B 1 105 ? 17.672 -9.883 -18.469 1 95.94 105 GLY B C 1
ATOM 1703 O O . GLY B 1 105 ? 17.203 -9.094 -19.297 1 95.94 105 GLY B O 1
ATOM 1704 N N . GLU B 1 106 ? 17.109 -11.109 -18.266 1 96.81 106 GLU B N 1
ATOM 1705 C CA . GLU B 1 106 ? 15.844 -11.508 -18.875 1 96.81 106 GLU B CA 1
ATOM 1706 C C . GLU B 1 106 ? 14.727 -10.523 -18.531 1 96.81 106 GLU B C 1
ATOM 1708 O O . GLU B 1 106 ? 14.711 -9.953 -17.438 1 96.81 106 GLU B O 1
ATOM 1713 N N . ARG B 1 107 ? 13.781 -10.414 -19.531 1 96.44 107 ARG B N 1
ATOM 1714 C CA . ARG B 1 107 ? 12.711 -9.43 -19.375 1 96.44 107 ARG B CA 1
ATOM 1715 C C . ARG B 1 107 ? 11.344 -10.062 -19.594 1 96.44 107 ARG B C 1
ATOM 1717 O O . ARG B 1 107 ? 11.227 -11.094 -20.266 1 96.44 107 ARG B O 1
ATOM 1724 N N . GLY B 1 108 ? 10.312 -9.414 -18.984 1 94.25 108 GLY B N 1
ATOM 1725 C CA . GLY B 1 108 ? 8.953 -9.875 -19.203 1 94.25 108 GLY B CA 1
ATOM 1726 C C . GLY B 1 108 ? 8.555 -11.031 -18.297 1 94.25 108 GLY B C 1
ATOM 1727 O O . GLY B 1 108 ? 9.062 -11.148 -17.188 1 94.25 108 GLY B O 1
ATOM 1728 N N . ASP B 1 109 ? 7.664 -11.852 -18.75 1 93.12 109 ASP B N 1
ATOM 1729 C CA . ASP B 1 109 ? 7.086 -12.914 -17.938 1 93.12 109 ASP B CA 1
ATOM 1730 C C . ASP B 1 109 ? 8.141 -13.953 -17.547 1 93.12 109 ASP B C 1
ATOM 1732 O O . ASP B 1 109 ? 8.086 -14.531 -16.469 1 93.12 109 ASP B O 1
ATOM 1736 N N . ILE B 1 110 ? 9.07 -14.133 -18.406 1 93.5 110 ILE B N 1
ATOM 1737 C CA . ILE B 1 110 ? 10.078 -15.156 -18.156 1 93.5 110 ILE B CA 1
ATOM 1738 C C . ILE B 1 110 ? 10.961 -14.734 -16.984 1 93.5 110 ILE B C 1
ATOM 1740 O O . ILE B 1 110 ? 11.641 -15.57 -16.391 1 93.5 110 ILE B O 1
ATOM 1744 N N . ALA B 1 111 ? 10.945 -13.422 -16.688 1 93.81 111 ALA B N 1
ATOM 1745 C CA . ALA B 1 111 ? 11.773 -12.898 -15.602 1 93.81 111 ALA B CA 1
ATOM 1746 C C . ALA B 1 111 ? 11.078 -13.07 -14.25 1 93.81 111 ALA B C 1
ATOM 1748 O O . ALA B 1 111 ? 11.688 -12.844 -13.203 1 93.81 111 ALA B O 1
ATOM 1749 N N . LEU B 1 112 ? 9.773 -13.398 -14.18 1 91.25 112 LEU B N 1
ATOM 1750 C CA . LEU B 1 112 ? 9.023 -13.555 -12.938 1 91.25 112 LEU B CA 1
ATOM 1751 C C . LEU B 1 112 ? 9.461 -14.805 -12.195 1 91.25 112 LEU B C 1
ATOM 1753 O O . LEU B 1 112 ? 9.836 -15.805 -12.812 1 91.25 112 LEU B O 1
#

Sequence (224 aa):
MKLIEAIIRPEKLEPLKDAFLEAKVRGMSVRQILGCGNQYGWVAHNRGTEVMMNMIPKIEIKIVVADDKVEETVQLIMTVVRTGEIGDGKIFIKPVEECIRIRTGERGDIALMKLIEAIIRPEKLEPLKDAFLEAKVRGMSVRQILGCGNQYGWVAHNRGTEVMMNMIPKIEIKIVVADDKVEETVQLIMTVVRTGEIGDGKIFIKPVEECIRIRTGERGDIAL

pLDDT: mean 87.21, std 18.36, range [34.94, 98.75]

Organism: Acetobacterium woodii (strain ATCC 29683 / DSM 1030 / JCM 2381 / KCTC 1655 / WB1) (NCBI:txid931626)

Secondary structure (DSSP, 8-state):
-EEEEEEE-GGGHHHHHHHHHHHT----EEEEEEE--SS-------SSS-----PEEEEEEEEEE-GGGHHHHHHHHHHHH--SSTT--EEEEEE--EEEETTT--BGGGG-/-EEEEEEE-GGGHHHHHHHHHHHT----EEEEEEE--S---------TT-GGGGPEEEEEEEEEE-GGGHHHHHHHHHHHH--SSTT--EEEEEE----B-TTT--BGGGG-

Solvent-accessible surface area (backbone atoms only — not comparable to full-atom values): 12602 Å² total; per-residue (Å²): 74,31,34,41,37,34,37,31,44,59,84,37,48,56,62,42,51,53,50,29,55,74,68,68,56,66,55,42,33,39,38,84,42,74,38,65,58,93,61,63,50,64,77,73,83,61,98,77,75,76,6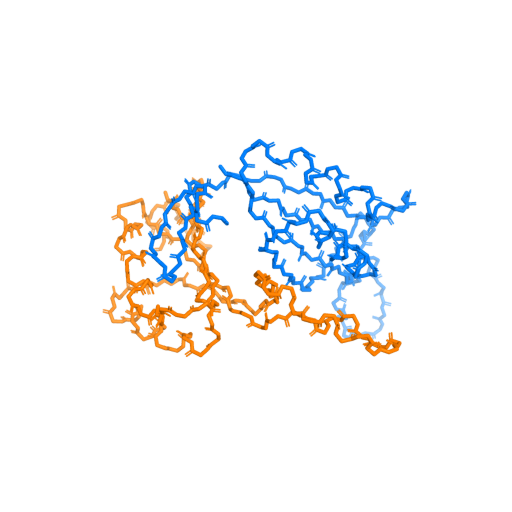9,81,72,65,56,42,76,28,28,37,37,37,33,62,39,49,65,91,44,44,67,63,52,52,50,50,50,50,67,63,48,58,77,86,53,92,74,45,60,53,77,46,80,42,72,32,79,40,31,32,19,39,44,79,62,40,55,42,74,83,34,101,73,31,34,42,37,34,38,31,44,59,87,38,47,64,63,42,52,53,51,29,57,76,70,68,55,72,74,72,47,79,43,80,33,33,28,29,56,90,54,62,44,76,76,71,82,62,79,89,95,44,71,80,69,49,50,41,77,29,28,38,36,39,36,63,40,49,66,91,43,44,65,62,52,52,50,50,51,41,67,66,48,43,75,63,44,92,70,30,40,38,36,38,32,26,83,41,93,75,40,69,26,80,92,78,63,41,58,42,73,81,36,102

Foldseek 3Di:
DKKKKWKFAPVLVVQLVVLCVVVVNDDKDKDKDWADPVVWFPQPPDDDDSPDGPTDIIMIMIGDADPVCVVVSVVSLCVRGDPPDPRGTDIDMGDDPKDAQPVVRDMDRVND/DKKKKWKFAPVLVVQLVVLCVVVVNDDKDKDKDWAAFVCQDDQPPDDDPRPVPRTDIIMMMIDDADPVCVVVSVVSLCVRQDPPDPRGTDMDMGDDDKDAQPVPRDIDRVND